Protein AF-A0A2J6HYQ5-F1 (afdb_monomer_lite)

Foldseek 3Di:
DDDDDDDDDDPDLVCQDDDFLLAADWPDALACVVCVVVVFWDRAFDPPQHAPPRRIHHPVSQADPVDQPQHPRGRDHPFLDPSVVSTGRDPQQCAACQLVWQWFFQPPDDHLQPVDPDDDGTSNGNRPSLFADNTPACPSPPRGNNQFQVCSPQSQLCCRTDPPVSNCVVVVVDPDDFPQVPDGPLDDPPDDQDDDPVSDDDHQVQQADNSFQHQAPDDPPDHRSRRPQHWHADPVRDIDGD

Secondary structure (DSSP, 8-state):
-PPP--PPPTT-TT---S--TTS---SSB--HHHHHHHSSB-SSPPTT----TTSB--GGGTB-TT--TTSTTBSS--GGGTTGGGTB--TTGGGSHHHH------S-SS-TTTT-SS--SSHHHHGGGGTB-SSS-SSSSTTBSSSSHHHHHHTTTTTTSS-GGG--GGGGGSSS---TTS--S---TT--SS--GGG----HHHH--TTT---PPPBTTBPPGGGTT--EE-TTS-EE--

Structure (mmCIF, N/CA/C/O backbone):
data_AF-A0A2J6HYQ5-F1
#
_entry.id   AF-A0A2J6HYQ5-F1
#
loop_
_atom_site.group_PDB
_atom_site.id
_atom_site.type_symbol
_atom_site.label_atom_id
_atom_site.label_alt_id
_atom_site.label_comp_id
_atom_site.label_asym_id
_atom_site.label_entity_id
_atom_site.label_seq_id
_atom_site.pdbx_PDB_ins_code
_atom_site.Cartn_x
_atom_site.Cartn_y
_atom_site.Cartn_z
_atom_site.occupancy
_atom_site.B_iso_or_equiv
_atom_site.auth_seq_id
_atom_site.auth_comp_id
_atom_site.auth_asym_id
_atom_site.auth_atom_id
_atom_site.pdbx_PDB_model_num
ATOM 1 N N . MET A 1 1 ? 27.332 20.484 -29.460 1.00 41.75 1 MET A N 1
ATOM 2 C CA . MET A 1 1 ? 27.577 21.011 -28.102 1.00 41.75 1 MET A CA 1
ATOM 3 C C . MET A 1 1 ? 27.333 19.857 -27.148 1.00 41.75 1 MET A C 1
ATOM 5 O O . MET A 1 1 ? 26.186 19.490 -26.953 1.00 41.75 1 MET A O 1
ATOM 9 N N . GLY A 1 2 ? 28.399 19.180 -26.715 1.00 42.91 2 GLY A N 1
ATOM 10 C CA . GLY A 1 2 ? 28.291 18.061 -25.779 1.00 42.91 2 GLY A CA 1
ATOM 11 C C . GLY A 1 2 ? 27.932 18.610 -24.409 1.00 42.91 2 GLY A C 1
ATOM 12 O O . GLY A 1 2 ? 28.684 19.421 -23.873 1.00 42.91 2 GLY A O 1
ATOM 13 N N . ASN A 1 3 ? 26.764 18.239 -23.895 1.00 45.25 3 ASN A N 1
ATOM 14 C CA . ASN A 1 3 ? 26.357 18.658 -22.567 1.00 45.25 3 ASN A CA 1
ATOM 15 C C . ASN A 1 3 ? 27.193 17.858 -21.563 1.00 45.25 3 ASN A C 1
ATOM 17 O O . ASN A 1 3 ? 27.174 16.627 -21.581 1.00 45.25 3 ASN A O 1
ATOM 21 N N . ALA A 1 4 ? 27.976 18.561 -20.746 1.00 48.06 4 ALA A N 1
ATOM 22 C CA . ALA A 1 4 ? 28.620 17.977 -19.582 1.00 48.06 4 ALA A CA 1
ATOM 23 C C . ALA A 1 4 ? 27.536 17.298 -18.733 1.00 48.06 4 ALA A C 1
ATOM 25 O O . ALA A 1 4 ? 26.467 17.878 -18.546 1.00 48.06 4 ALA A O 1
ATOM 26 N N . GLY A 1 5 ? 27.799 16.059 -18.308 1.00 52.22 5 GLY A N 1
ATOM 27 C CA . GLY A 1 5 ? 26.830 15.182 -17.655 1.00 52.22 5 GLY A CA 1
ATOM 28 C C . GLY A 1 5 ? 26.010 15.909 -16.597 1.00 52.22 5 GLY A C 1
ATOM 29 O O . GLY A 1 5 ? 26.541 16.313 -15.564 1.00 52.22 5 GLY A O 1
ATOM 30 N N . SER A 1 6 ? 24.717 16.076 -16.867 1.00 64.94 6 SER A N 1
ATOM 31 C CA . SER A 1 6 ? 23.763 16.483 -15.849 1.00 64.94 6 SER A CA 1
ATOM 32 C C . SER A 1 6 ? 23.660 15.343 -14.847 1.00 64.94 6 SER A C 1
ATOM 34 O O . SER A 1 6 ? 23.056 14.309 -15.124 1.00 64.94 6 SER A O 1
ATOM 36 N N . THR A 1 7 ? 24.289 15.511 -13.691 1.00 71.56 7 THR A N 1
ATOM 37 C CA . THR A 1 7 ? 23.946 14.718 -12.514 1.00 71.56 7 THR A CA 1
ATOM 38 C C . THR A 1 7 ? 22.513 15.059 -12.131 1.00 71.56 7 THR A C 1
ATOM 40 O O . THR A 1 7 ? 22.150 16.239 -12.121 1.00 71.56 7 THR A O 1
ATOM 43 N N . MET A 1 8 ? 21.709 14.045 -11.816 1.00 77.94 8 MET A N 1
ATOM 44 C CA . MET A 1 8 ? 20.387 14.264 -11.230 1.00 77.94 8 MET A CA 1
ATOM 45 C C . MET A 1 8 ? 20.536 15.156 -9.983 1.00 77.94 8 MET A C 1
ATOM 47 O O . MET A 1 8 ? 21.510 14.979 -9.240 1.00 77.94 8 MET A O 1
ATOM 51 N N . PRO A 1 9 ? 19.646 16.141 -9.753 1.00 79.62 9 PRO A N 1
ATOM 52 C CA . PRO A 1 9 ? 19.764 17.032 -8.605 1.00 79.62 9 PRO A CA 1
ATOM 53 C C . PRO A 1 9 ? 19.850 16.245 -7.294 1.00 79.62 9 PRO A C 1
ATOM 55 O O . PRO A 1 9 ? 19.107 15.286 -7.078 1.00 79.62 9 PRO A O 1
ATOM 58 N N . ILE A 1 10 ? 20.775 16.632 -6.416 1.00 75.69 10 ILE A N 1
ATOM 59 C CA . ILE A 1 10 ? 20.860 16.062 -5.067 1.00 75.69 10 ILE A CA 1
ATOM 60 C C . ILE A 1 10 ? 19.574 16.438 -4.323 1.00 75.69 10 ILE A C 1
ATOM 62 O O . ILE A 1 10 ? 19.209 17.613 -4.294 1.00 75.69 10 ILE A O 1
ATOM 66 N N . GLY A 1 11 ? 18.895 15.443 -3.749 1.00 69.50 11 GLY A N 1
ATOM 67 C CA . GLY A 1 11 ? 17.616 15.617 -3.053 1.00 69.50 11 GLY A CA 1
ATOM 68 C C . GLY A 1 11 ? 16.373 15.561 -3.948 1.00 69.50 11 GLY A C 1
ATOM 69 O O . GLY A 1 11 ? 15.275 15.781 -3.453 1.00 69.50 11 GLY A O 1
ATOM 70 N N . SER A 1 12 ? 16.515 15.278 -5.247 1.00 78.69 12 SER A N 1
ATOM 71 C CA . SER A 1 12 ? 15.368 14.916 -6.092 1.00 78.69 12 SER A CA 1
ATOM 72 C C . SER A 1 12 ? 14.909 13.490 -5.773 1.00 78.69 12 SER A C 1
ATOM 74 O O . SER A 1 12 ? 15.749 12.600 -5.674 1.00 78.69 12 SER A O 1
ATOM 76 N N . SER A 1 13 ? 13.591 13.270 -5.702 1.00 76.19 13 SER A N 1
ATOM 77 C CA . SER A 1 13 ? 12.940 11.946 -5.635 1.00 76.19 13 SER A CA 1
ATOM 78 C C . SER A 1 13 ? 13.403 10.994 -6.742 1.00 76.19 13 SER A C 1
ATOM 80 O O . SER A 1 13 ? 13.454 9.785 -6.561 1.00 76.19 13 SER A O 1
ATOM 82 N N . SER A 1 14 ? 13.793 11.535 -7.898 1.00 78.94 14 SER A N 1
ATOM 83 C CA . SER A 1 14 ? 14.299 10.764 -9.035 1.00 78.94 14 SER A CA 1
ATOM 84 C C . SER A 1 14 ? 15.795 10.416 -8.928 1.00 78.94 14 SER A C 1
ATOM 86 O O . SER A 1 14 ? 16.353 9.810 -9.844 1.00 78.94 14 SER A O 1
ATOM 88 N N . ASN A 1 15 ? 16.482 10.832 -7.859 1.00 86.31 15 ASN A N 1
ATOM 89 C CA . ASN A 1 15 ? 17.893 10.542 -7.607 1.00 86.31 15 ASN A CA 1
ATOM 90 C C . ASN A 1 15 ? 18.041 9.515 -6.475 1.00 86.31 15 ASN A C 1
ATOM 92 O O . ASN A 1 15 ? 18.343 9.879 -5.341 1.00 86.31 15 ASN A O 1
ATOM 96 N N . LEU A 1 16 ? 17.869 8.235 -6.816 1.00 87.81 16 LEU A N 1
ATOM 97 C CA . LEU A 1 16 ? 17.870 7.106 -5.868 1.00 87.81 16 LEU A CA 1
ATOM 98 C C . LEU A 1 16 ? 19.239 6.845 -5.207 1.00 87.81 16 LEU A C 1
ATOM 100 O O . LEU A 1 16 ? 19.361 6.103 -4.242 1.00 87.81 16 LEU A O 1
ATOM 104 N N . GLY A 1 17 ? 20.319 7.441 -5.723 1.00 87.50 17 GLY A N 1
ATOM 105 C CA . GLY A 1 17 ? 21.660 7.208 -5.192 1.00 87.50 17 GLY A CA 1
ATOM 106 C C . GLY A 1 17 ? 22.120 5.752 -5.349 1.00 87.50 17 GLY A C 1
ATOM 107 O O . GLY A 1 17 ? 21.969 5.148 -6.410 1.00 87.50 17 GLY A O 1
ATOM 108 N N . THR A 1 18 ? 22.783 5.218 -4.320 1.00 89.38 18 THR A N 1
ATOM 109 C CA . THR A 1 18 ? 23.342 3.848 -4.309 1.00 89.38 18 THR A CA 1
ATOM 110 C C . THR A 1 18 ? 22.822 2.979 -3.167 1.00 89.38 18 THR A C 1
ATOM 112 O O . THR A 1 18 ? 23.119 1.787 -3.135 1.00 89.38 18 THR A O 1
ATOM 115 N N . ASP A 1 19 ? 22.129 3.578 -2.201 1.00 91.44 19 ASP A N 1
ATOM 116 C CA . ASP A 1 19 ? 21.418 2.862 -1.147 1.00 91.44 19 ASP A CA 1
ATOM 117 C C . ASP A 1 19 ? 19.959 2.786 -1.588 1.00 91.44 19 ASP A C 1
ATOM 119 O O . ASP A 1 19 ? 19.320 3.822 -1.649 1.00 91.44 19 ASP A O 1
ATOM 123 N N . LEU A 1 20 ? 19.488 1.584 -1.929 1.00 92.31 20 LEU A N 1
ATOM 124 C CA . LEU A 1 20 ? 18.115 1.335 -2.390 1.00 92.31 20 LEU A CA 1
ATOM 125 C C . LEU A 1 20 ? 17.243 0.726 -1.281 1.00 92.31 20 LEU A C 1
ATOM 127 O O . LEU A 1 20 ? 16.288 0.003 -1.556 1.00 92.31 20 LEU A O 1
ATOM 131 N N . SER A 1 21 ? 17.636 0.882 -0.014 1.00 93.12 21 SER A N 1
ATOM 132 C CA . SER A 1 21 ? 16.919 0.254 1.106 1.00 93.12 21 SER A CA 1
ATOM 133 C C . SER A 1 21 ? 15.557 0.885 1.407 1.00 93.12 21 SER A C 1
ATOM 135 O O . SER A 1 21 ? 14.789 0.297 2.161 1.00 93.12 21 SER A O 1
ATOM 137 N N . ASP A 1 22 ? 15.257 2.044 0.831 1.00 93.50 22 ASP A N 1
ATOM 138 C CA . ASP A 1 22 ? 13.967 2.739 0.839 1.00 93.50 22 ASP A CA 1
ATOM 139 C C . ASP A 1 22 ? 13.245 2.678 -0.522 1.00 93.50 22 ASP A C 1
ATOM 141 O O . ASP A 1 22 ? 12.250 3.372 -0.734 1.00 93.50 22 ASP A O 1
ATOM 145 N N . ASP A 1 23 ? 13.714 1.823 -1.433 1.00 94.25 23 ASP A N 1
ATOM 146 C CA . ASP A 1 23 ? 13.131 1.607 -2.753 1.00 94.25 23 ASP A CA 1
ATOM 147 C C . ASP A 1 23 ? 12.576 0.186 -2.900 1.00 94.25 23 ASP A C 1
ATOM 149 O O . ASP A 1 23 ? 13.005 -0.766 -2.236 1.00 94.25 23 ASP A O 1
ATOM 153 N N . HIS A 1 24 ? 11.638 0.011 -3.834 1.00 94.31 24 HIS A N 1
ATOM 154 C CA . HIS A 1 24 ? 11.137 -1.308 -4.191 1.00 94.31 24 HIS A CA 1
ATOM 155 C C . HIS A 1 24 ? 12.303 -2.201 -4.630 1.00 94.31 24 HIS A C 1
ATOM 157 O O . HIS A 1 24 ? 13.039 -1.834 -5.553 1.00 94.31 24 HIS A O 1
ATOM 163 N N . PRO A 1 25 ? 12.465 -3.400 -4.035 1.00 93.69 25 PRO A N 1
ATOM 164 C CA . PRO A 1 25 ? 13.580 -4.267 -4.364 1.00 93.69 25 PRO A CA 1
ATOM 165 C C . PRO A 1 25 ? 13.648 -4.563 -5.864 1.00 93.69 25 PRO A C 1
ATOM 167 O O . PRO A 1 25 ? 12.635 -4.833 -6.516 1.00 93.69 25 PRO A O 1
ATOM 170 N N . ILE A 1 26 ? 14.868 -4.553 -6.394 1.00 95.06 26 ILE A N 1
ATOM 171 C CA . ILE A 1 26 ? 15.211 -4.971 -7.756 1.00 95.06 26 ILE A CA 1
ATOM 172 C C . ILE A 1 26 ? 16.431 -5.897 -7.715 1.00 95.06 26 ILE A C 1
ATOM 174 O O . ILE A 1 26 ? 17.067 -6.079 -6.678 1.00 95.06 26 ILE A O 1
ATOM 178 N N . SER A 1 27 ? 16.785 -6.495 -8.852 1.00 95.06 27 SER A N 1
ATOM 179 C CA . SER A 1 27 ? 17.932 -7.401 -9.017 1.00 95.06 27 SER A CA 1
ATOM 180 C C . SER A 1 27 ? 17.865 -8.729 -8.242 1.00 95.06 27 SER A C 1
ATOM 182 O O . SER A 1 27 ? 18.857 -9.475 -8.216 1.00 95.06 27 SER A O 1
ATOM 184 N N . PHE A 1 28 ? 16.698 -9.085 -7.702 1.00 96.00 28 PHE A N 1
ATOM 185 C CA . PHE A 1 28 ? 16.418 -10.378 -7.070 1.00 96.00 28 PHE A CA 1
ATOM 186 C C . PHE A 1 28 ? 15.607 -11.295 -8.000 1.00 96.00 28 PHE A C 1
ATOM 188 O O . PHE A 1 28 ? 14.944 -10.821 -8.921 1.00 96.00 28 PHE A O 1
ATOM 195 N N . ILE A 1 29 ? 15.687 -12.609 -7.770 1.00 97.25 29 ILE A N 1
ATOM 196 C CA . ILE A 1 29 ? 14.960 -13.630 -8.542 1.00 97.25 29 ILE A CA 1
ATOM 197 C C . ILE A 1 29 ? 13.504 -13.687 -8.068 1.00 97.25 29 ILE A C 1
ATOM 199 O O . ILE A 1 29 ? 13.256 -13.902 -6.884 1.00 97.25 29 ILE A O 1
ATOM 203 N N . TYR A 1 30 ? 12.561 -13.540 -8.994 1.00 97.62 30 TYR A N 1
ATOM 204 C 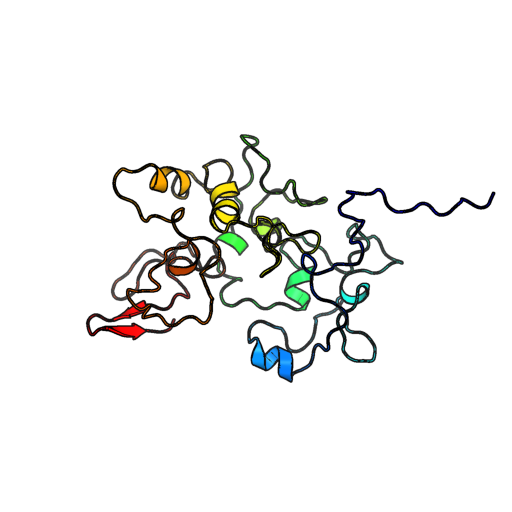CA . TYR A 1 30 ? 11.130 -13.718 -8.763 1.00 97.62 30 TYR A CA 1
ATOM 205 C C . TYR A 1 30 ? 10.711 -15.079 -9.321 1.00 97.62 30 TYR A C 1
ATOM 207 O O . TYR A 1 30 ? 10.354 -15.209 -10.492 1.00 97.62 30 TYR A O 1
ATOM 215 N N . ASP A 1 31 ? 10.803 -16.111 -8.484 1.00 95.19 31 ASP A N 1
ATOM 216 C CA . ASP A 1 31 ? 10.480 -17.489 -8.846 1.00 95.19 31 ASP A CA 1
ATOM 217 C C . ASP A 1 31 ? 9.301 -18.043 -8.029 1.00 95.19 31 ASP A C 1
ATOM 219 O O . ASP A 1 31 ? 8.746 -17.407 -7.131 1.00 95.19 31 ASP A O 1
ATOM 223 N N . ALA A 1 32 ? 8.915 -19.282 -8.334 1.00 94.81 32 ALA A N 1
ATOM 224 C CA . ALA A 1 32 ? 7.850 -19.969 -7.614 1.00 94.81 32 ALA A CA 1
ATOM 225 C C . ALA A 1 32 ? 8.174 -20.194 -6.124 1.00 94.81 32 ALA A C 1
ATOM 227 O O . ALA A 1 32 ? 7.249 -20.297 -5.315 1.00 94.81 32 ALA A O 1
ATOM 228 N N . THR A 1 33 ? 9.460 -20.278 -5.763 1.00 96.31 33 THR A N 1
ATOM 229 C CA . THR A 1 33 ? 9.909 -20.454 -4.376 1.00 96.31 33 THR A CA 1
ATOM 230 C C . THR A 1 33 ? 9.597 -19.206 -3.566 1.00 96.31 33 THR A C 1
ATOM 232 O O . THR A 1 33 ? 8.978 -19.313 -2.509 1.00 96.31 33 THR A O 1
ATOM 235 N N . LEU A 1 34 ? 9.961 -18.031 -4.088 1.00 95.88 34 LEU A N 1
ATOM 236 C CA . LEU A 1 34 ? 9.654 -16.745 -3.476 1.00 95.88 34 LEU A CA 1
ATOM 237 C C . LEU A 1 34 ? 8.145 -16.547 -3.348 1.00 95.88 34 LEU A C 1
ATOM 239 O O . LEU A 1 34 ? 7.665 -16.242 -2.262 1.00 95.88 34 LEU A O 1
ATOM 243 N N . VAL A 1 35 ? 7.400 -16.775 -4.433 1.00 95.75 35 VAL A N 1
ATOM 244 C CA . VAL A 1 35 ? 5.937 -16.625 -4.430 1.00 95.75 35 VAL A CA 1
ATOM 245 C C . VAL A 1 35 ? 5.291 -17.500 -3.355 1.00 95.75 35 VAL A C 1
ATOM 247 O O . VAL A 1 35 ? 4.401 -17.047 -2.642 1.00 95.75 35 VAL A O 1
ATOM 250 N N . SER A 1 36 ? 5.755 -18.744 -3.211 1.00 95.19 36 SER A N 1
ATOM 251 C CA . SER A 1 36 ? 5.221 -19.670 -2.205 1.00 95.19 36 SER A CA 1
ATOM 252 C C . SER A 1 36 ? 5.612 -19.288 -0.776 1.00 95.19 36 SER A C 1
ATOM 254 O O . SER A 1 36 ? 4.862 -19.580 0.150 1.00 95.19 36 SER A O 1
ATOM 256 N N . ALA A 1 37 ? 6.791 -18.689 -0.588 1.00 94.62 37 ALA A N 1
ATOM 257 C CA . ALA A 1 37 ? 7.275 -18.263 0.721 1.00 94.62 37 ALA A CA 1
ATOM 258 C C . ALA A 1 37 ? 6.565 -16.998 1.224 1.00 94.62 37 ALA A C 1
ATOM 260 O O . ALA A 1 37 ? 6.304 -16.894 2.419 1.00 94.62 37 ALA A O 1
ATOM 261 N N . ASP A 1 38 ? 6.262 -16.062 0.324 1.00 92.94 38 ASP A N 1
ATOM 262 C CA . ASP A 1 38 ? 5.561 -14.816 0.644 1.00 92.94 38 ASP A CA 1
ATOM 263 C C . ASP A 1 38 ? 4.043 -15.024 0.783 1.00 92.94 38 ASP A C 1
ATOM 265 O O . ASP A 1 38 ? 3.434 -14.606 1.766 1.00 92.94 38 ASP A O 1
ATOM 269 N N . GLY A 1 39 ? 3.429 -15.728 -0.174 1.00 93.06 39 GLY A N 1
ATOM 270 C CA . GLY A 1 39 ? 2.000 -16.044 -0.164 1.00 93.06 39 GLY A CA 1
ATOM 271 C C . GLY A 1 39 ? 1.070 -14.929 -0.660 1.00 93.06 39 GLY A C 1
ATOM 272 O O . GLY A 1 39 ? -0.108 -15.208 -0.870 1.00 93.06 39 GLY A O 1
ATOM 273 N N . GLN A 1 40 ? 1.567 -13.712 -0.911 1.00 94.69 40 GLN A N 1
ATOM 274 C CA . GLN A 1 40 ? 0.796 -12.578 -1.448 1.00 94.69 40 GLN A CA 1
ATOM 275 C C . GLN A 1 40 ? 1.376 -12.045 -2.765 1.00 94.69 40 GLN A C 1
ATOM 277 O O . GLN A 1 40 ? 1.155 -10.899 -3.158 1.00 94.69 40 GLN A O 1
ATOM 282 N N . LEU A 1 41 ? 2.106 -12.895 -3.486 1.00 96.75 41 LEU A N 1
ATOM 283 C CA . LEU A 1 41 ? 2.632 -12.615 -4.816 1.00 96.75 41 LEU A CA 1
ATOM 284 C C . LEU A 1 41 ? 1.887 -13.429 -5.873 1.00 96.75 41 LEU A C 1
ATOM 286 O O . LEU A 1 41 ? 1.510 -14.585 -5.667 1.00 96.75 41 LEU A O 1
ATOM 290 N N . LYS A 1 42 ? 1.724 -12.853 -7.061 1.00 96.50 42 LYS A N 1
ATOM 291 C CA . LYS A 1 42 ? 1.236 -13.592 -8.227 1.00 96.50 42 LYS A CA 1
ATOM 292 C C . LYS A 1 42 ? 2.318 -14.558 -8.702 1.00 96.50 42 LYS A C 1
ATOM 294 O O . LYS A 1 42 ? 3.496 -14.244 -8.703 1.00 96.50 42 LYS A O 1
ATOM 299 N N . HIS A 1 43 ? 1.930 -15.739 -9.185 1.00 92.38 43 HIS A N 1
ATOM 300 C CA . HIS A 1 43 ? 2.900 -16.734 -9.671 1.00 92.38 43 HIS A CA 1
ATOM 301 C C . HIS A 1 43 ? 3.863 -16.183 -10.736 1.00 92.38 43 HIS A C 1
ATOM 303 O O . HIS A 1 43 ? 5.031 -16.564 -10.780 1.00 92.38 43 HIS A O 1
ATOM 309 N N . LYS A 1 44 ? 3.365 -15.284 -11.590 1.00 92.50 44 LYS A N 1
ATOM 310 C CA . LYS A 1 44 ? 4.159 -14.473 -12.512 1.00 92.50 44 LYS A CA 1
ATOM 311 C C . LYS A 1 44 ? 3.566 -13.069 -12.588 1.00 92.50 44 LYS A C 1
ATOM 313 O O . LYS A 1 44 ? 2.341 -12.952 -12.469 1.00 92.50 44 LYS A O 1
ATOM 318 N N . PRO A 1 45 ? 4.389 -12.047 -12.876 1.00 96.50 45 PRO A N 1
ATOM 319 C CA . PRO A 1 45 ? 3.885 -10.729 -13.212 1.00 96.50 45 PRO A CA 1
ATOM 320 C C . PRO A 1 45 ? 2.889 -10.787 -14.372 1.00 96.50 45 PRO A C 1
ATOM 322 O O . PRO A 1 45 ? 3.097 -11.498 -15.361 1.00 96.50 45 PRO A O 1
ATOM 325 N N . LEU A 1 46 ? 1.803 -10.032 -14.256 1.00 97.75 46 LEU A N 1
ATOM 326 C CA . LEU A 1 46 ? 0.872 -9.813 -15.353 1.00 97.75 46 LEU A CA 1
ATOM 327 C C . LEU A 1 46 ? 1.448 -8.769 -16.316 1.00 97.75 46 LEU A C 1
ATOM 329 O O . LEU A 1 46 ? 1.917 -7.709 -15.903 1.00 97.75 46 LEU A O 1
ATOM 333 N N . PHE A 1 47 ? 1.352 -9.041 -17.619 1.00 96.31 47 PHE A N 1
ATOM 334 C CA . PHE A 1 47 ? 1.733 -8.078 -18.653 1.00 96.31 47 PHE A CA 1
ATOM 335 C C . PHE A 1 47 ? 0.980 -6.741 -18.446 1.00 96.31 47 PHE A C 1
ATOM 337 O O . PHE A 1 47 ? -0.220 -6.768 -18.145 1.00 96.31 47 PHE A O 1
ATOM 344 N N . PRO A 1 48 ? 1.633 -5.573 -18.608 1.00 97.00 48 PRO A N 1
ATOM 345 C CA . PRO A 1 48 ? 2.953 -5.359 -19.212 1.00 97.00 48 PRO A CA 1
ATOM 346 C C . PRO A 1 48 ? 4.162 -5.410 -18.273 1.00 97.00 48 PRO A C 1
ATOM 348 O O . PRO A 1 48 ? 5.276 -5.231 -18.756 1.00 97.00 48 PRO A O 1
ATOM 351 N N . ALA A 1 49 ? 3.995 -5.700 -16.980 1.00 97.50 49 ALA A N 1
ATOM 352 C CA . ALA A 1 49 ? 5.148 -5.933 -16.114 1.00 97.50 49 ALA A CA 1
ATOM 353 C C . ALA A 1 49 ? 5.826 -7.260 -16.490 1.00 97.50 49 ALA A C 1
ATOM 355 O O . ALA A 1 49 ? 5.167 -8.291 -16.647 1.00 97.50 49 ALA A O 1
ATOM 356 N N . THR A 1 50 ? 7.149 -7.243 -16.647 1.00 96.88 50 THR A N 1
ATOM 357 C CA . THR A 1 50 ? 7.924 -8.420 -17.072 1.00 96.88 50 THR A CA 1
ATOM 358 C C . THR A 1 50 ? 9.218 -8.566 -16.289 1.00 96.88 50 THR A C 1
ATOM 360 O O . THR A 1 50 ? 9.821 -7.575 -15.886 1.00 96.88 50 THR A O 1
ATOM 363 N N . LEU A 1 51 ? 9.676 -9.802 -16.118 1.00 97.12 51 LEU A N 1
ATOM 364 C CA . LEU A 1 51 ? 10.998 -10.109 -15.570 1.00 97.12 51 LEU A CA 1
ATOM 365 C C . LEU A 1 51 ? 12.061 -10.072 -16.676 1.00 97.12 51 LEU A C 1
ATOM 367 O O . LEU A 1 51 ? 11.737 -10.193 -17.861 1.00 97.12 51 LEU A O 1
ATOM 371 N N . ASP A 1 52 ? 13.329 -9.933 -16.297 1.00 96.25 52 ASP A N 1
ATOM 372 C CA . ASP A 1 52 ? 14.437 -10.100 -17.239 1.00 96.25 52 ASP A CA 1
ATOM 373 C C . ASP A 1 52 ? 14.647 -11.577 -17.645 1.00 96.25 52 ASP A C 1
ATOM 375 O O . ASP A 1 52 ? 13.971 -12.492 -17.171 1.00 96.25 52 ASP A O 1
ATOM 379 N N . GLY A 1 53 ? 15.610 -11.830 -18.538 1.00 95.44 53 GLY A N 1
ATOM 380 C CA . GLY A 1 53 ? 15.915 -13.183 -19.024 1.00 95.44 53 GLY A CA 1
ATOM 381 C C . GLY A 1 53 ? 16.438 -14.162 -17.961 1.00 95.44 53 GLY A C 1
ATOM 382 O O . GLY A 1 53 ? 16.548 -15.350 -18.253 1.00 95.44 53 GLY A O 1
ATOM 383 N N . ASN A 1 54 ? 16.754 -13.683 -16.756 1.00 96.00 54 ASN A N 1
ATOM 384 C CA . ASN A 1 54 ? 17.162 -14.480 -15.600 1.00 96.00 54 ASN A CA 1
ATOM 385 C C . ASN A 1 54 ? 16.067 -14.525 -14.518 1.00 96.00 54 ASN A C 1
ATOM 387 O O . ASN A 1 54 ? 16.375 -14.801 -13.360 1.00 96.00 54 ASN A O 1
ATOM 391 N N . GLU A 1 55 ? 14.817 -14.217 -14.881 1.00 96.25 55 GLU A N 1
ATOM 392 C CA . GLU A 1 55 ? 13.661 -14.189 -13.977 1.00 96.25 55 GLU A CA 1
ATOM 393 C C . GLU A 1 55 ? 13.807 -13.172 -12.834 1.00 96.25 55 GLU A C 1
ATOM 395 O O . GLU A 1 55 ? 13.272 -13.365 -11.742 1.00 96.25 55 GLU A O 1
ATOM 400 N N . LYS A 1 56 ? 14.526 -12.065 -13.062 1.00 97.62 56 LYS A N 1
ATOM 401 C CA . LYS A 1 56 ? 14.675 -11.009 -12.057 1.00 97.62 56 LYS A CA 1
ATOM 402 C C . LYS A 1 56 ? 13.729 -9.843 -12.275 1.00 97.62 56 LYS A C 1
ATOM 404 O O . LYS A 1 56 ? 13.476 -9.438 -13.411 1.00 97.62 56 LYS A O 1
ATOM 409 N N . VAL A 1 57 ? 13.288 -9.251 -11.167 1.00 97.69 57 VAL A N 1
ATOM 410 C CA . VAL A 1 57 ? 12.692 -7.909 -11.181 1.00 97.69 57 VAL A CA 1
ATOM 411 C C . VAL A 1 57 ? 13.805 -6.903 -11.443 1.00 97.69 57 VAL A C 1
ATOM 413 O O . VAL A 1 57 ? 14.836 -6.917 -10.770 1.00 97.69 57 VAL A O 1
ATOM 416 N N . GLN A 1 58 ? 13.610 -6.039 -12.429 1.00 96.56 58 GLN A N 1
ATOM 417 C CA . GLN A 1 58 ? 14.547 -4.981 -12.801 1.00 96.56 58 GLN A CA 1
ATOM 418 C C . GLN A 1 58 ? 13.811 -3.649 -12.909 1.00 96.56 58 GLN A C 1
ATOM 420 O O . GLN A 1 58 ? 12.583 -3.609 -12.899 1.00 96.56 58 GLN A O 1
ATOM 425 N N . CYS A 1 59 ? 14.548 -2.555 -13.111 1.00 95.56 59 CYS A N 1
ATOM 426 C CA . CYS A 1 59 ? 13.946 -1.246 -13.382 1.00 95.56 59 CYS A CA 1
ATOM 427 C C . CYS A 1 59 ? 12.940 -1.329 -14.545 1.00 95.56 59 CYS A C 1
ATOM 429 O O . CYS A 1 59 ? 11.863 -0.742 -14.492 1.00 95.56 59 CYS A O 1
ATOM 431 N N . THR A 1 60 ? 13.258 -2.134 -15.568 1.00 96.81 60 THR A N 1
ATOM 432 C CA . THR A 1 60 ? 12.402 -2.328 -16.745 1.00 96.81 60 THR A CA 1
ATOM 433 C C . THR A 1 60 ? 11.183 -3.220 -16.514 1.00 96.81 60 THR A C 1
ATOM 435 O O . THR A 1 60 ? 10.375 -3.404 -17.418 1.00 96.81 60 THR A O 1
ATOM 438 N N . SER A 1 61 ? 11.036 -3.797 -15.320 1.00 97.75 61 SER A N 1
ATOM 439 C CA . SER A 1 61 ? 9.805 -4.484 -14.921 1.00 97.75 61 SER A CA 1
ATOM 440 C C . SER A 1 61 ? 8.668 -3.499 -14.660 1.00 97.75 61 SER A C 1
ATOM 442 O O . SER A 1 61 ? 7.509 -3.868 -14.829 1.00 97.75 61 SER A O 1
ATOM 444 N N . CYS A 1 62 ? 9.007 -2.260 -14.286 1.00 96.62 62 CYS A N 1
ATOM 445 C CA . CYS A 1 62 ? 8.057 -1.187 -13.998 1.00 96.62 62 CYS A CA 1
ATOM 446 C C . CYS A 1 62 ? 8.155 -0.025 -14.993 1.00 96.62 62 CYS A C 1
ATOM 448 O O . CYS A 1 62 ? 7.151 0.646 -15.213 1.00 96.62 62 CYS A O 1
ATOM 450 N N . HIS A 1 63 ? 9.327 0.196 -15.602 1.00 96.88 63 HIS A N 1
ATOM 451 C CA . HIS A 1 63 ? 9.577 1.307 -16.522 1.00 96.88 63 HIS A CA 1
ATOM 452 C C . HIS A 1 63 ? 9.896 0.848 -17.960 1.00 96.88 63 HIS A C 1
ATOM 454 O O . HIS A 1 63 ? 10.748 -0.008 -18.170 1.00 96.88 63 HIS A O 1
ATOM 460 N N . ASP A 1 64 ? 9.298 1.464 -18.976 1.00 97.62 64 ASP A N 1
ATOM 461 C CA . ASP A 1 64 ? 9.712 1.367 -20.376 1.00 97.62 64 ASP A CA 1
ATOM 462 C C . ASP A 1 64 ? 10.380 2.682 -20.810 1.00 97.62 64 ASP A C 1
ATOM 464 O O . ASP A 1 64 ? 9.687 3.658 -21.103 1.00 97.62 64 ASP A O 1
ATOM 468 N N . PRO A 1 65 ? 11.721 2.734 -20.928 1.00 96.00 65 PRO A N 1
ATOM 469 C CA . PRO A 1 65 ? 12.437 3.964 -21.278 1.00 96.00 65 PRO A CA 1
ATOM 470 C C . PRO A 1 65 ? 12.073 4.531 -22.662 1.00 96.00 65 PRO A C 1
ATOM 472 O O . PRO A 1 65 ? 12.504 5.633 -23.001 1.00 96.00 65 PRO A O 1
ATOM 475 N N . HIS A 1 66 ? 11.313 3.798 -23.481 1.00 97.38 66 HIS A N 1
ATOM 476 C CA . HIS A 1 66 ? 10.861 4.242 -24.798 1.00 97.38 66 HIS A CA 1
ATOM 477 C C . HIS A 1 66 ? 9.391 4.676 -24.830 1.00 97.38 66 HIS A C 1
ATOM 479 O O . HIS A 1 66 ? 8.917 5.103 -25.886 1.00 97.38 66 HIS A O 1
ATOM 485 N N . ASN A 1 67 ? 8.662 4.567 -23.718 1.00 96.75 67 ASN A N 1
ATOM 486 C CA . ASN A 1 67 ? 7.233 4.835 -23.673 1.00 96.75 67 ASN A CA 1
ATOM 487 C C . ASN A 1 67 ? 6.827 5.541 -22.374 1.00 96.75 67 ASN A C 1
ATOM 489 O O . ASN A 1 67 ? 6.846 4.952 -21.303 1.00 96.75 67 ASN A O 1
ATOM 493 N N . ASP A 1 68 ? 6.385 6.792 -22.497 1.00 95.50 68 ASP A N 1
ATOM 494 C CA . ASP A 1 68 ? 5.960 7.628 -21.368 1.00 95.50 68 ASP A CA 1
ATOM 495 C C . ASP A 1 68 ? 4.432 7.807 -21.292 1.00 95.50 68 ASP A C 1
ATOM 497 O O . ASP A 1 68 ? 3.922 8.838 -20.863 1.00 95.50 68 ASP A O 1
ATOM 501 N N . THR A 1 69 ? 3.666 6.813 -21.756 1.00 96.25 69 THR A N 1
ATOM 502 C CA . THR A 1 69 ? 2.190 6.897 -21.802 1.00 96.25 69 THR A CA 1
ATOM 503 C C . THR A 1 69 ? 1.561 7.159 -20.427 1.00 96.25 69 THR A C 1
ATOM 505 O O . THR A 1 69 ? 0.553 7.859 -20.350 1.00 96.25 69 THR A O 1
ATOM 508 N N . TYR A 1 70 ? 2.140 6.617 -19.350 1.00 95.00 70 TYR A N 1
ATOM 509 C CA . TYR A 1 70 ? 1.605 6.710 -17.984 1.00 95.00 70 TYR A CA 1
ATOM 510 C C . TYR A 1 70 ? 2.391 7.668 -17.073 1.00 95.00 70 TYR A C 1
ATOM 512 O O . TYR A 1 70 ? 2.218 7.611 -15.857 1.00 95.00 70 TYR A O 1
ATOM 520 N N . ALA A 1 71 ? 3.217 8.545 -17.662 1.00 91.62 71 ALA A N 1
ATOM 521 C CA . ALA A 1 71 ? 4.238 9.340 -16.979 1.00 91.62 71 ALA A CA 1
ATOM 522 C C . ALA A 1 71 ? 5.308 8.486 -16.275 1.00 91.62 71 ALA A C 1
ATOM 524 O O . ALA A 1 71 ? 5.122 7.294 -16.011 1.00 91.62 71 ALA A O 1
ATOM 525 N N . ASN A 1 72 ? 6.460 9.096 -15.991 1.00 91.19 72 ASN A N 1
ATOM 526 C CA . ASN A 1 72 ? 7.616 8.435 -15.382 1.00 91.19 72 ASN A CA 1
ATOM 527 C C . ASN A 1 72 ? 8.025 7.141 -16.096 1.00 91.19 72 ASN A C 1
ATOM 529 O O . ASN A 1 72 ? 8.586 6.241 -15.476 1.00 91.19 72 ASN A O 1
ATOM 533 N N . PHE A 1 73 ? 7.750 7.037 -17.397 1.00 95.69 73 PHE A N 1
ATOM 534 C CA . PHE A 1 73 ? 8.010 5.857 -18.210 1.00 95.69 73 PHE A CA 1
ATOM 535 C C . PHE A 1 73 ? 7.355 4.580 -17.679 1.00 95.69 73 PHE A C 1
ATOM 537 O O . PHE A 1 73 ? 7.867 3.501 -17.935 1.00 95.69 73 PHE A O 1
ATOM 544 N N . LEU A 1 74 ? 6.273 4.645 -16.900 1.00 96.81 74 LEU A N 1
ATOM 545 C CA . LEU A 1 74 ? 5.689 3.435 -16.317 1.00 96.81 74 LEU A CA 1
ATOM 546 C C . LEU A 1 74 ? 5.088 2.520 -17.395 1.00 96.81 74 LEU A C 1
ATOM 548 O O . LEU A 1 74 ? 4.504 2.985 -18.373 1.00 96.81 74 LEU A O 1
ATOM 552 N N . VAL A 1 75 ? 5.190 1.203 -17.201 1.00 98.06 75 VAL A N 1
ATOM 553 C CA . VAL A 1 75 ? 4.605 0.202 -18.115 1.00 98.06 75 VAL A CA 1
ATOM 554 C C . VAL A 1 75 ? 3.090 0.072 -17.946 1.00 98.06 75 VAL A C 1
ATOM 556 O O . VAL A 1 75 ? 2.395 -0.323 -18.880 1.00 98.06 75 VAL A O 1
ATOM 559 N N . ALA A 1 76 ? 2.567 0.416 -16.769 1.00 97.94 76 ALA A N 1
ATOM 560 C CA . ALA A 1 76 ? 1.149 0.417 -16.430 1.00 97.94 76 ALA A CA 1
ATOM 561 C C . ALA A 1 76 ? 0.826 1.616 -15.527 1.00 97.94 76 ALA A C 1
ATOM 563 O O . ALA A 1 76 ? 1.720 2.197 -14.915 1.00 97.94 76 ALA A O 1
ATOM 564 N N . THR A 1 77 ? -0.452 1.982 -15.441 1.00 96.94 77 THR A N 1
ATOM 565 C CA . THR A 1 77 ? -0.894 3.092 -14.588 1.00 96.94 77 THR A CA 1
ATOM 566 C C . THR A 1 77 ? -0.765 2.753 -13.099 1.00 96.94 77 THR A C 1
ATOM 568 O O . THR A 1 77 ? -0.940 1.605 -12.690 1.00 96.94 77 THR A O 1
ATOM 571 N N . ASN A 1 78 ? -0.510 3.770 -12.276 1.00 95.44 78 ASN A N 1
ATOM 572 C CA . ASN A 1 78 ? -0.645 3.665 -10.821 1.00 95.44 78 ASN A CA 1
ATOM 573 C C . ASN A 1 78 ? -2.089 3.894 -10.343 1.00 95.44 78 ASN A C 1
ATOM 575 O O . ASN A 1 78 ? -2.380 3.652 -9.172 1.00 95.44 78 ASN A O 1
ATOM 579 N N . GLU A 1 79 ? -3.002 4.325 -11.221 1.00 97.25 79 GLU A N 1
ATOM 580 C CA . GLU A 1 79 ? -4.419 4.473 -10.877 1.00 97.25 79 GLU A CA 1
ATOM 581 C C . GLU A 1 79 ? -5.005 3.112 -10.482 1.00 97.25 79 GLU A C 1
ATOM 583 O O . GLU A 1 79 ? -4.826 2.118 -11.190 1.00 97.25 79 GLU A O 1
ATOM 588 N N . TYR A 1 80 ? -5.668 3.058 -9.327 1.00 97.44 80 TYR A N 1
ATOM 589 C CA . TYR A 1 80 ? -6.150 1.824 -8.693 1.00 97.44 80 TYR A CA 1
ATOM 590 C C . TYR A 1 80 ? -5.047 0.776 -8.464 1.00 97.44 80 TYR A C 1
ATOM 592 O O . TYR A 1 80 ? -5.331 -0.413 -8.320 1.00 97.44 80 TYR A O 1
ATOM 600 N N . SER A 1 81 ? -3.783 1.216 -8.429 1.00 97.12 81 SER A N 1
ATOM 601 C CA . SER A 1 81 ? -2.599 0.372 -8.237 1.00 97.12 81 SER A CA 1
ATOM 602 C C . SER A 1 81 ? -2.408 -0.715 -9.297 1.00 97.12 81 SER A C 1
ATOM 604 O O . SER A 1 81 ? -1.840 -1.765 -8.995 1.00 97.12 81 SER A O 1
ATOM 606 N N . ASP A 1 82 ? -2.840 -0.473 -10.541 1.00 97.88 82 ASP A N 1
ATOM 607 C CA . ASP A 1 82 ? -2.749 -1.472 -11.618 1.00 97.88 82 ASP A CA 1
ATOM 608 C C . ASP A 1 82 ? -1.319 -2.003 -11.815 1.00 97.88 82 ASP A C 1
ATOM 610 O O . ASP A 1 82 ? -1.132 -3.211 -11.968 1.00 97.88 82 ASP A O 1
ATOM 614 N N . LEU A 1 83 ? -0.300 -1.136 -11.746 1.00 97.88 83 LEU A N 1
ATOM 615 C CA . LEU A 1 83 ? 1.106 -1.546 -11.805 1.00 97.88 83 LEU A CA 1
ATOM 616 C C . LEU A 1 83 ? 1.500 -2.479 -10.649 1.00 97.88 83 LEU A C 1
ATOM 618 O O . LEU A 1 83 ? 2.073 -3.543 -10.882 1.00 97.88 83 LEU A O 1
ATOM 622 N N . CYS A 1 84 ? 1.178 -2.109 -9.408 1.00 97.31 84 CYS A N 1
ATOM 623 C CA . CYS A 1 84 ? 1.515 -2.893 -8.216 1.00 97.31 84 CYS A CA 1
ATOM 624 C C . CYS A 1 84 ? 0.864 -4.283 -8.280 1.00 97.31 84 CYS A C 1
ATOM 626 O O . CYS A 1 84 ? 1.510 -5.307 -8.044 1.00 97.31 84 CYS A O 1
ATOM 628 N N . LEU A 1 85 ? -0.407 -4.315 -8.687 1.00 97.88 85 LEU A N 1
ATOM 629 C CA . LEU A 1 85 ? -1.225 -5.519 -8.796 1.00 97.88 85 LEU A CA 1
ATOM 630 C C . LEU A 1 85 ? -0.859 -6.400 -9.999 1.00 97.88 85 LEU A C 1
ATOM 632 O O . LEU A 1 85 ? -1.430 -7.481 -10.164 1.00 97.88 85 LEU A O 1
ATOM 636 N N . LYS A 1 86 ? 0.123 -6.011 -10.826 1.00 98.25 86 LYS A N 1
ATOM 637 C CA . LYS A 1 86 ? 0.733 -6.957 -11.769 1.00 98.25 86 LYS A CA 1
ATOM 638 C C . LYS A 1 86 ? 1.515 -8.047 -11.046 1.00 98.25 86 LYS A C 1
ATOM 640 O O . LYS A 1 86 ? 1.552 -9.162 -11.557 1.00 98.25 86 LYS A O 1
ATOM 645 N N . CYS A 1 87 ? 2.098 -7.749 -9.884 1.00 98.12 87 CYS A N 1
ATOM 646 C CA . CYS A 1 87 ? 2.955 -8.672 -9.132 1.00 98.12 87 CYS A CA 1
ATOM 647 C C . CYS A 1 87 ? 2.399 -9.015 -7.749 1.00 98.12 87 CYS A C 1
ATOM 649 O O . CYS A 1 87 ? 2.551 -10.151 -7.307 1.00 98.12 87 CYS A O 1
ATOM 651 N N . HIS A 1 88 ? 1.777 -8.052 -7.075 1.00 97.50 88 HIS A N 1
ATOM 652 C CA . HIS A 1 88 ? 1.241 -8.220 -5.728 1.00 97.50 88 HIS A CA 1
ATOM 653 C C . HIS A 1 88 ? -0.213 -8.689 -5.776 1.00 97.50 88 HIS A C 1
ATOM 655 O O . HIS A 1 88 ? -0.990 -8.280 -6.642 1.00 97.50 88 HIS A O 1
ATOM 661 N N . ASP A 1 89 ? -0.578 -9.556 -4.843 1.00 96.62 89 ASP A N 1
ATOM 662 C CA . ASP A 1 89 ? -1.931 -10.070 -4.645 1.00 96.62 89 ASP A CA 1
ATOM 663 C C . ASP A 1 89 ? -2.268 -10.079 -3.148 1.00 96.62 89 ASP A C 1
ATOM 665 O O . ASP A 1 89 ? -2.357 -11.148 -2.539 1.00 96.62 89 ASP A O 1
ATOM 669 N N . PRO A 1 90 ? -2.383 -8.891 -2.521 1.00 95.38 90 PRO A N 1
ATOM 670 C CA . PRO A 1 90 ? -2.586 -8.817 -1.087 1.00 95.38 90 PRO A CA 1
ATOM 671 C C . PRO A 1 90 ? -3.932 -9.431 -0.708 1.00 95.38 90 PRO A C 1
ATOM 673 O O . PRO A 1 90 ? -4.961 -9.177 -1.349 1.00 95.38 90 PRO A O 1
ATOM 676 N N . GLU A 1 91 ? -3.935 -10.222 0.358 1.00 93.50 91 GLU A N 1
ATOM 677 C CA . GLU A 1 91 ? -5.143 -10.871 0.840 1.00 93.50 91 GLU A CA 1
ATOM 678 C C . GLU A 1 91 ? -6.188 -9.813 1.230 1.00 93.50 91 GLU A C 1
ATOM 680 O O . GLU A 1 91 ? -5.864 -8.751 1.761 1.00 93.50 91 GLU A O 1
ATOM 685 N N . TYR A 1 92 ? -7.460 -10.097 0.944 1.00 94.81 92 TYR A N 1
ATOM 686 C CA . TYR A 1 92 ? -8.620 -9.240 1.240 1.00 94.81 92 TYR A CA 1
ATOM 687 C C . TYR A 1 92 ? -8.708 -7.889 0.500 1.00 94.81 92 TYR A C 1
ATOM 689 O O . TYR A 1 92 ? -9.797 -7.303 0.485 1.00 94.81 92 TYR A O 1
ATOM 697 N N . TRP A 1 93 ? -7.646 -7.427 -0.175 1.00 96.50 93 TRP A N 1
ATOM 698 C CA . TRP A 1 93 ? -7.554 -6.069 -0.735 1.00 96.50 93 TRP A CA 1
ATOM 699 C C . TRP A 1 93 ? -8.774 -5.655 -1.560 1.00 96.50 93 TRP A C 1
ATOM 701 O O . TRP A 1 93 ? -9.353 -4.598 -1.308 1.00 96.50 93 TRP A O 1
ATOM 711 N N . ASN A 1 94 ? -9.219 -6.519 -2.479 1.00 92.88 94 ASN A N 1
ATOM 712 C CA . ASN A 1 94 ? -10.308 -6.245 -3.427 1.00 92.88 94 ASN A CA 1
ATOM 713 C C . ASN A 1 94 ? -11.644 -5.850 -2.774 1.00 92.88 94 ASN A C 1
ATOM 715 O O . ASN A 1 94 ? -12.490 -5.249 -3.434 1.00 92.88 94 ASN A O 1
ATOM 719 N N . PHE A 1 95 ? -11.855 -6.196 -1.502 1.00 90.06 95 PHE A N 1
ATOM 720 C CA . PHE A 1 95 ? -13.086 -5.893 -0.765 1.00 90.06 95 PHE A CA 1
ATOM 721 C C . PHE A 1 95 ? -12.861 -4.921 0.395 1.00 90.06 95 PHE A C 1
ATOM 723 O O . PHE A 1 95 ? -13.794 -4.623 1.146 1.00 90.06 95 PHE A O 1
ATOM 730 N N . SER A 1 96 ? -11.635 -4.422 0.548 1.00 97.00 96 SER A N 1
ATOM 731 C CA . SER A 1 96 ? -11.309 -3.463 1.589 1.00 97.00 96 SER A CA 1
ATOM 732 C C . SER A 1 96 ? -11.967 -2.110 1.328 1.00 97.00 96 SER A C 1
ATOM 734 O O . SER A 1 96 ? -12.224 -1.688 0.194 1.00 97.00 96 SER A O 1
ATOM 736 N N . SER A 1 97 ? -12.206 -1.381 2.411 1.00 96.75 97 SER A N 1
ATOM 737 C CA . SER A 1 97 ? -12.696 -0.007 2.355 1.00 96.75 97 SER A CA 1
ATOM 738 C C . SER A 1 97 ? -11.674 0.900 1.675 1.00 96.75 97 SER A C 1
ATOM 740 O O . SER A 1 97 ? -12.069 1.828 0.983 1.00 96.75 97 SER A O 1
ATOM 742 N N . HIS A 1 98 ? -10.373 0.634 1.829 1.00 97.12 98 HIS A N 1
ATOM 743 C CA . HIS A 1 98 ? -9.324 1.427 1.188 1.00 97.12 98 HIS A CA 1
ATOM 744 C C . HIS A 1 98 ? -9.285 1.220 -0.332 1.00 97.12 98 HIS A C 1
ATOM 746 O O . HIS A 1 98 ? -9.169 2.197 -1.064 1.00 97.12 98 HIS A O 1
ATOM 752 N N . ALA A 1 99 ? -9.503 -0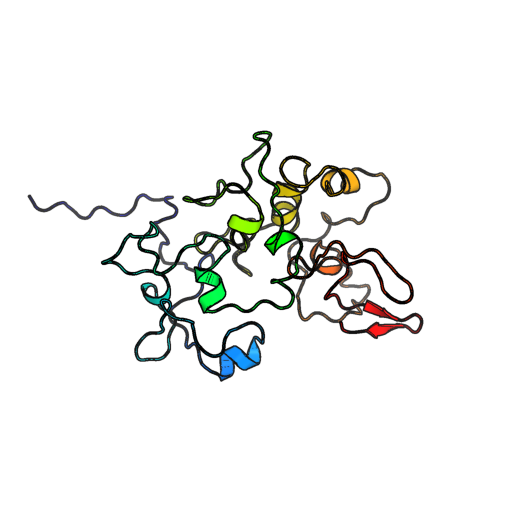.001 -0.825 1.00 97.69 99 ALA A N 1
ATOM 753 C CA . ALA A 1 99 ? -9.564 -0.275 -2.263 1.00 97.69 99 ALA A CA 1
ATOM 754 C C . ALA A 1 99 ? -10.812 0.300 -2.959 1.00 97.69 99 ALA A C 1
ATOM 756 O O . ALA A 1 99 ? -10.828 0.449 -4.178 1.00 97.69 99 ALA A O 1
ATOM 757 N N . THR A 1 100 ? -11.874 0.609 -2.208 1.00 96.56 100 THR A N 1
ATOM 758 C CA . THR A 1 100 ? -13.192 0.974 -2.769 1.00 96.56 100 THR A CA 1
ATOM 759 C C . THR A 1 100 ? -13.683 2.371 -2.382 1.00 96.56 100 THR A C 1
ATOM 761 O O . THR A 1 100 ? -14.707 2.834 -2.886 1.00 96.56 100 THR A O 1
ATOM 764 N N . SER A 1 101 ? -12.972 3.072 -1.497 1.00 97.06 101 SER A N 1
ATOM 765 C CA . SER A 1 101 ? -13.385 4.379 -0.990 1.00 97.06 101 SER A CA 1
ATOM 766 C C . SER A 1 101 ? -13.269 5.487 -2.039 1.00 97.06 101 SER A C 1
ATOM 768 O O . SER A 1 101 ? -12.184 5.828 -2.505 1.00 97.06 101 SER A O 1
ATOM 770 N N . ALA A 1 102 ? -14.399 6.136 -2.320 1.00 96.81 102 ALA A N 1
ATOM 771 C CA . ALA A 1 102 ? -14.469 7.346 -3.136 1.00 96.81 102 ALA A CA 1
ATOM 772 C C . ALA A 1 102 ? -14.155 8.639 -2.352 1.00 96.81 102 ALA A C 1
ATOM 774 O O . ALA A 1 102 ? -14.347 9.734 -2.879 1.00 96.81 102 ALA A O 1
ATOM 775 N N . SER A 1 103 ? -13.723 8.546 -1.088 1.00 97.38 103 SER A N 1
ATOM 776 C CA . SER A 1 103 ? -13.332 9.722 -0.302 1.00 97.38 103 SER A CA 1
ATOM 777 C C . SER A 1 103 ? -12.121 10.408 -0.921 1.00 97.38 103 SER A C 1
ATOM 779 O O . SER A 1 103 ? -11.167 9.737 -1.308 1.00 97.38 103 SER A O 1
ATOM 781 N N . GLY A 1 104 ? -12.155 11.737 -0.969 1.00 97.00 104 GLY A N 1
ATOM 782 C CA . GLY A 1 104 ? -11.047 12.577 -1.410 1.00 97.00 104 GLY A CA 1
ATOM 783 C C . GLY A 1 104 ? -10.589 13.526 -0.309 1.00 97.00 104 GLY A C 1
ATOM 784 O O . GLY A 1 104 ? -11.318 13.761 0.657 1.00 97.00 104 GLY A O 1
ATOM 785 N N . TRP A 1 105 ? -9.391 14.081 -0.473 1.00 97.12 105 TRP A N 1
ATOM 786 C CA . TRP A 1 105 ? -8.895 15.141 0.397 1.00 97.12 105 TRP A CA 1
ATOM 787 C C . TRP A 1 105 ? -9.754 16.403 0.261 1.00 97.12 105 TRP A C 1
ATOM 789 O O . TRP A 1 105 ? -10.065 16.853 -0.842 1.00 97.12 105 TRP A O 1
ATOM 799 N N . ASN A 1 106 ? -10.149 16.981 1.393 1.00 95.94 106 ASN A N 1
ATOM 800 C CA . ASN A 1 106 ? -11.037 18.143 1.441 1.00 95.94 106 ASN A CA 1
ATOM 801 C C . ASN A 1 106 ? -10.315 19.492 1.224 1.00 95.94 106 ASN A C 1
ATOM 803 O O . ASN A 1 106 ? -10.965 20.538 1.268 1.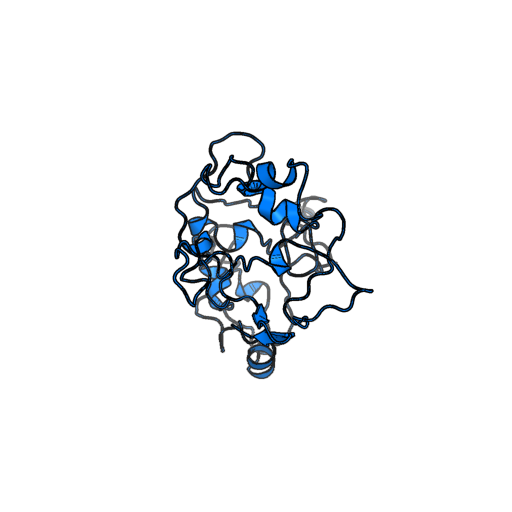00 95.94 106 ASN A O 1
ATOM 807 N N . GLY A 1 107 ? -8.995 19.480 1.003 1.00 95.50 107 GLY A N 1
ATOM 808 C CA . GLY A 1 107 ? -8.170 20.679 0.825 1.00 95.50 107 GLY A CA 1
ATOM 809 C C . GLY A 1 107 ? -7.705 21.340 2.128 1.00 95.50 107 GLY A C 1
ATOM 810 O O . GLY A 1 107 ? -7.145 22.435 2.082 1.00 95.50 107 GLY A O 1
ATOM 811 N N . SER A 1 108 ? -7.957 20.725 3.285 1.00 95.25 108 SER A N 1
ATOM 812 C CA . SER A 1 108 ? -7.538 21.215 4.599 1.00 95.25 108 SER A CA 1
ATOM 813 C C . SER A 1 108 ? -6.387 20.391 5.170 1.00 95.25 108 SER A C 1
ATOM 815 O O . SER A 1 108 ? -6.332 19.178 4.987 1.00 95.25 108 SER A O 1
ATOM 817 N N . GLY A 1 109 ? -5.480 21.047 5.893 1.00 92.69 109 GLY A N 1
ATOM 818 C CA . GLY A 1 109 ? -4.265 20.408 6.396 1.00 92.69 109 GLY A CA 1
ATOM 819 C C . GLY A 1 109 ? -3.243 20.144 5.290 1.00 92.69 109 GLY A C 1
ATOM 820 O O . GLY A 1 109 ? -3.227 20.831 4.268 1.00 92.69 109 GLY A O 1
ATOM 821 N N . GLU A 1 110 ? -2.366 19.177 5.528 1.00 92.38 110 GLU A N 1
ATOM 822 C CA . GLU A 1 110 ? -1.407 18.700 4.536 1.00 92.38 110 GLU A CA 1
ATOM 823 C C . GLU A 1 110 ? -2.099 17.782 3.519 1.00 92.38 110 GLU A C 1
ATOM 825 O O . GLU A 1 110 ? -3.072 17.102 3.847 1.00 92.38 110 GLU A O 1
ATOM 830 N N . ASN A 1 111 ? -1.637 17.808 2.265 1.00 93.62 111 ASN A N 1
ATOM 831 C CA . ASN A 1 111 ? -2.141 16.886 1.254 1.00 93.62 111 ASN A CA 1
ATOM 832 C C . ASN A 1 111 ? -1.522 15.499 1.504 1.00 93.62 111 ASN A C 1
ATOM 834 O O . ASN A 1 111 ? -0.313 15.358 1.307 1.00 93.62 111 ASN A O 1
ATOM 838 N N . PRO A 1 112 ? -2.324 14.471 1.827 1.00 94.38 112 PRO A N 1
ATOM 839 C CA . PRO A 1 112 ? -1.827 13.144 2.203 1.00 94.38 112 PRO A CA 1
ATOM 840 C C . PRO A 1 112 ? -1.096 12.391 1.080 1.00 94.38 112 PRO A C 1
ATOM 842 O O . PRO A 1 112 ? -0.482 11.346 1.305 1.00 94.38 112 PRO A O 1
ATOM 845 N N . TRP A 1 113 ? -1.191 12.891 -0.155 1.00 93.44 113 TRP A N 1
ATOM 846 C CA . TRP A 1 113 ? -0.571 12.297 -1.340 1.00 93.44 113 TRP A CA 1
ATOM 847 C C . TRP A 1 113 ? 0.555 13.152 -1.924 1.00 93.44 113 TRP A C 1
ATOM 849 O O . TRP A 1 113 ? 0.977 12.919 -3.059 1.00 93.44 113 TRP A O 1
ATOM 859 N N . ALA A 1 114 ? 1.038 14.151 -1.178 1.00 90.00 114 ALA A N 1
ATOM 860 C CA . ALA A 1 114 ? 2.109 15.044 -1.619 1.00 90.00 114 ALA A CA 1
ATOM 861 C C . ALA A 1 114 ? 3.442 14.323 -1.888 1.00 90.00 114 ALA A C 1
ATOM 863 O O . ALA A 1 114 ? 4.270 14.847 -2.631 1.00 90.00 114 ALA A O 1
ATOM 864 N N . HIS A 1 115 ? 3.637 13.122 -1.333 1.00 87.25 115 HIS A N 1
ATOM 865 C CA . HIS A 1 115 ? 4.795 12.267 -1.611 1.00 87.25 115 HIS A CA 1
ATOM 866 C C . HIS A 1 115 ? 4.782 11.673 -3.026 1.00 87.25 115 HIS A C 1
ATOM 868 O O . HIS A 1 115 ? 5.808 11.194 -3.499 1.00 87.25 115 HIS A O 1
ATOM 874 N N . THR A 1 116 ? 3.640 11.705 -3.717 1.00 87.19 116 THR A N 1
ATOM 875 C CA . THR A 1 116 ? 3.513 11.198 -5.087 1.00 87.19 116 THR A CA 1
ATOM 876 C C . THR A 1 116 ? 3.537 12.342 -6.098 1.00 87.19 116 THR A C 1
ATOM 878 O O . THR A 1 116 ? 2.811 13.326 -5.971 1.00 87.19 116 THR A O 1
ATOM 881 N N . GLU A 1 117 ? 4.340 12.198 -7.155 1.00 82.00 117 GLU A N 1
ATOM 882 C CA . GLU A 1 117 ? 4.361 13.165 -8.267 1.00 82.00 117 GLU A CA 1
ATOM 883 C C . GLU A 1 117 ? 3.031 13.179 -9.039 1.00 82.00 117 GLU A C 1
ATOM 885 O O . GLU A 1 117 ? 2.612 14.210 -9.569 1.00 82.00 117 GLU A O 1
ATOM 890 N N . HIS A 1 118 ? 2.345 12.033 -9.059 1.00 85.38 118 HIS A N 1
ATOM 891 C CA . HIS A 1 118 ? 1.043 11.843 -9.683 1.00 85.38 118 HIS A CA 1
ATOM 892 C C . HIS A 1 118 ? 0.079 11.195 -8.686 1.00 85.38 118 HIS A C 1
ATOM 894 O O . HIS A 1 118 ? 0.091 9.978 -8.506 1.00 85.38 118 HIS A O 1
ATOM 900 N N . SER A 1 119 ? -0.761 12.025 -8.064 1.00 90.56 119 SER A N 1
ATOM 901 C CA . SER A 1 119 ? -1.867 11.595 -7.205 1.00 90.56 119 SER A CA 1
ATOM 902 C C . SER A 1 119 ? -3.211 11.691 -7.921 1.00 90.56 119 SER A C 1
ATOM 904 O O . SER A 1 119 ? -3.393 12.441 -8.886 1.00 90.56 119 SER A O 1
ATOM 906 N N . PHE A 1 120 ? -4.176 10.934 -7.412 1.00 95.31 120 PHE A N 1
ATOM 907 C CA . PHE A 1 120 ? -5.552 10.903 -7.886 1.00 95.31 120 PHE A CA 1
ATOM 908 C C . PHE A 1 120 ? -6.513 11.495 -6.852 1.00 95.31 120 PHE A C 1
ATOM 910 O O . PHE A 1 120 ? -6.145 11.796 -5.719 1.00 95.31 120 PHE A O 1
ATOM 917 N N . ALA A 1 121 ? -7.777 11.668 -7.241 1.00 95.50 121 ALA A N 1
ATOM 918 C CA . ALA A 1 121 ? -8.753 12.389 -6.428 1.00 95.50 121 ALA A CA 1
ATOM 919 C C . ALA A 1 121 ? -9.252 11.608 -5.201 1.00 95.50 121 ALA A C 1
ATOM 921 O O . ALA A 1 121 ? -9.746 12.221 -4.255 1.00 95.50 121 ALA A O 1
ATOM 922 N N . THR A 1 122 ? -9.179 10.275 -5.225 1.00 97.88 122 THR A N 1
ATOM 923 C CA . THR A 1 122 ? -9.820 9.419 -4.218 1.00 97.88 122 THR A CA 1
ATOM 924 C C . THR A 1 122 ? -8.865 8.404 -3.611 1.00 97.88 122 THR A C 1
ATOM 926 O O . THR A 1 122 ? -7.884 8.001 -4.236 1.00 97.88 122 THR A O 1
ATOM 929 N N . VAL A 1 123 ? -9.186 7.940 -2.402 1.00 97.69 123 VAL A N 1
ATOM 930 C CA . VAL A 1 123 ? -8.455 6.858 -1.726 1.00 97.69 123 VAL A CA 1
ATOM 931 C C . VAL A 1 123 ? -8.366 5.622 -2.632 1.00 97.69 123 VAL A C 1
ATOM 933 O O . VAL A 1 123 ? -7.269 5.111 -2.834 1.00 97.69 123 VAL A O 1
ATOM 936 N N . ALA A 1 124 ? -9.464 5.190 -3.259 1.00 97.88 124 ALA A N 1
ATOM 937 C CA . ALA A 1 124 ? -9.462 4.029 -4.154 1.00 97.88 124 ALA A CA 1
ATOM 938 C C . ALA A 1 124 ? -8.534 4.198 -5.368 1.00 97.88 124 ALA A C 1
ATOM 940 O O . ALA A 1 124 ? -7.822 3.264 -5.728 1.00 97.88 124 ALA A O 1
ATOM 941 N N . GLN A 1 125 ? -8.511 5.384 -5.987 1.00 97.88 125 GLN A N 1
ATOM 942 C CA . GLN A 1 125 ? -7.645 5.637 -7.141 1.00 97.88 125 GLN A CA 1
ATOM 943 C C . GLN A 1 125 ? -6.161 5.688 -6.769 1.00 97.88 125 GLN A C 1
ATOM 945 O O . GLN A 1 125 ? -5.337 5.217 -7.545 1.00 97.88 125 GLN A O 1
ATOM 950 N N . ASN A 1 126 ? -5.810 6.231 -5.599 1.00 97.50 126 ASN A N 1
ATOM 951 C CA . ASN A 1 126 ? -4.425 6.211 -5.113 1.00 97.50 126 ASN A CA 1
ATOM 952 C C . ASN A 1 126 ? -3.999 4.802 -4.644 1.00 97.50 126 ASN A C 1
ATOM 954 O O . ASN A 1 126 ? -2.831 4.435 -4.768 1.00 97.50 126 ASN A O 1
ATOM 958 N N . GLY A 1 127 ? -4.939 3.992 -4.145 1.00 97.06 127 GLY A N 1
ATOM 959 C CA . GLY A 1 127 ? -4.738 2.581 -3.803 1.00 97.06 127 GLY A CA 1
ATOM 960 C C . GLY A 1 127 ? -3.565 2.337 -2.843 1.00 97.06 127 GLY A C 1
ATOM 961 O O . GLY A 1 127 ? -3.504 2.919 -1.762 1.00 97.06 127 GLY A O 1
ATOM 962 N N . CYS A 1 128 ? -2.622 1.480 -3.224 1.00 97.19 128 CYS A N 1
ATOM 963 C CA . CYS A 1 128 ? -1.406 1.176 -2.472 1.00 97.19 128 CYS A CA 1
ATOM 964 C C . CYS A 1 128 ? -0.589 2.433 -2.128 1.00 97.19 128 CYS A C 1
ATOM 966 O O . CYS A 1 128 ? -0.033 2.512 -1.035 1.00 97.19 128 CYS A O 1
ATOM 968 N N . ALA A 1 129 ? -0.567 3.441 -3.008 1.00 95.81 129 ALA A N 1
ATOM 969 C CA . ALA A 1 129 ? 0.215 4.663 -2.812 1.00 95.81 129 ALA A CA 1
ATOM 970 C C . ALA A 1 129 ? -0.343 5.588 -1.713 1.00 95.81 129 ALA A C 1
ATOM 972 O O . ALA A 1 129 ? 0.304 6.569 -1.352 1.00 95.81 129 ALA A O 1
ATOM 973 N N . ASN A 1 130 ? -1.516 5.282 -1.139 1.00 96.62 130 ASN A N 1
ATOM 974 C CA . ASN A 1 130 ? -1.990 5.970 0.067 1.00 96.62 130 ASN A CA 1
ATOM 975 C C . ASN A 1 130 ? -1.019 5.801 1.248 1.00 96.62 130 ASN A C 1
ATOM 977 O O . ASN A 1 130 ? -0.892 6.719 2.061 1.00 96.62 130 ASN A O 1
ATOM 981 N N . CYS A 1 131 ? -0.356 4.641 1.331 1.00 95.38 131 CYS A N 1
ATOM 982 C CA . CYS A 1 131 ? 0.496 4.256 2.457 1.00 95.38 131 CYS A CA 1
ATOM 983 C C . CYS A 1 131 ? 1.890 3.797 2.023 1.00 95.38 131 CYS A C 1
ATOM 985 O O . CYS A 1 131 ? 2.839 4.037 2.753 1.00 95.38 131 CYS A O 1
ATOM 987 N N . HIS A 1 132 ? 2.034 3.158 0.861 1.00 95.44 132 HIS A N 1
ATOM 988 C CA . HIS A 1 132 ? 3.328 2.692 0.368 1.00 95.44 132 HIS A CA 1
ATOM 989 C C . HIS A 1 132 ? 3.989 3.725 -0.552 1.00 95.44 132 HIS A C 1
ATOM 991 O O . HIS A 1 132 ? 3.306 4.421 -1.307 1.00 95.44 132 HIS A O 1
ATOM 997 N N . SER A 1 133 ? 5.320 3.776 -0.541 1.00 93.44 133 SER A N 1
ATOM 998 C CA . SER A 1 133 ? 6.127 4.520 -1.507 1.00 93.44 133 SER A CA 1
ATOM 999 C C . SER A 1 133 ? 7.095 3.581 -2.210 1.00 93.44 133 SER A C 1
ATOM 1001 O O . SER A 1 133 ? 7.860 2.872 -1.574 1.00 93.44 133 SER A O 1
ATOM 1003 N N . MET A 1 134 ? 7.061 3.557 -3.540 1.00 91.25 134 MET A N 1
ATOM 1004 C CA . MET A 1 134 ? 7.904 2.645 -4.319 1.00 91.25 134 MET A CA 1
ATOM 1005 C C . MET A 1 134 ? 9.360 3.097 -4.407 1.00 91.25 134 MET A C 1
ATOM 1007 O O . MET A 1 134 ? 10.225 2.259 -4.621 1.00 91.25 134 MET A O 1
ATOM 1011 N N . HIS A 1 135 ? 9.607 4.396 -4.258 1.00 92.06 135 HIS A N 1
ATOM 1012 C CA . HIS A 1 135 ? 10.939 4.966 -4.158 1.00 92.06 135 HIS A CA 1
ATOM 1013 C C . HIS A 1 135 ? 10.983 5.957 -3.002 1.00 92.06 135 HIS A C 1
ATOM 1015 O O . HIS A 1 135 ? 9.959 6.576 -2.683 1.00 92.06 135 HIS A O 1
ATOM 1021 N N . THR A 1 136 ? 12.156 6.123 -2.398 1.00 91.12 136 THR A N 1
ATOM 1022 C CA . THR A 1 136 ? 12.392 7.112 -1.333 1.00 91.12 136 THR A CA 1
ATOM 1023 C C . THR A 1 136 ? 11.376 7.038 -0.181 1.00 91.12 136 THR A C 1
ATOM 1025 O O . THR A 1 136 ? 10.840 8.059 0.254 1.00 91.12 136 THR A O 1
ATOM 1028 N N . ALA A 1 137 ? 11.014 5.827 0.253 1.00 93.56 137 ALA A N 1
ATOM 1029 C CA . ALA A 1 137 ? 10.072 5.612 1.348 1.00 93.56 137 ALA A CA 1
ATOM 1030 C C . ALA A 1 137 ? 10.614 6.154 2.683 1.00 93.56 137 ALA A C 1
ATOM 1032 O O . ALA A 1 137 ? 11.784 5.960 3.013 1.00 93.56 137 ALA A O 1
ATOM 1033 N N . GLY A 1 138 ? 9.763 6.793 3.495 1.00 92.50 138 GLY A N 1
ATOM 1034 C CA . GLY A 1 138 ? 10.156 7.237 4.836 1.00 92.50 138 GLY A CA 1
ATOM 1035 C C . GLY A 1 138 ? 10.549 6.064 5.737 1.00 92.50 138 GLY A C 1
ATOM 1036 O O . GLY A 1 138 ? 11.529 6.155 6.477 1.00 92.50 138 GLY A O 1
ATOM 1037 N N . GLY A 1 139 ? 9.825 4.944 5.625 1.00 90.31 139 GLY A N 1
ATOM 1038 C CA . GLY A 1 139 ? 10.156 3.671 6.257 1.00 90.31 139 GLY A CA 1
ATOM 1039 C C . GLY A 1 139 ? 10.809 2.695 5.275 1.00 90.31 139 GLY A C 1
ATOM 1040 O O . GLY A 1 139 ? 10.198 2.288 4.290 1.00 90.31 139 GLY A O 1
ATOM 1041 N N . LYS A 1 140 ? 12.034 2.250 5.583 1.00 89.69 140 LYS A N 1
ATOM 1042 C CA . LYS A 1 140 ? 12.772 1.238 4.792 1.00 89.69 140 LYS A CA 1
ATOM 1043 C C . LYS A 1 140 ? 12.105 -0.138 4.812 1.00 89.69 140 LYS A C 1
ATOM 1045 O O . LYS A 1 140 ? 12.211 -0.931 3.883 1.00 89.69 140 LYS A O 1
ATOM 1050 N N . GLU A 1 141 ? 11.420 -0.440 5.905 1.00 84.88 141 GLU A N 1
ATOM 1051 C CA . GLU A 1 141 ? 10.701 -1.691 6.067 1.00 84.88 141 GLU A CA 1
ATOM 1052 C C . GLU A 1 141 ? 9.289 -1.567 5.493 1.00 84.88 141 GLU A C 1
ATOM 1054 O O . GLU A 1 141 ? 8.588 -0.597 5.775 1.00 84.88 141 GLU A O 1
ATOM 1059 N N . ARG A 1 142 ? 8.875 -2.535 4.657 1.00 88.00 142 ARG A N 1
ATOM 1060 C CA . ARG A 1 142 ? 7.553 -2.575 3.985 1.00 88.00 142 ARG A CA 1
ATOM 1061 C C . ARG A 1 142 ? 7.250 -1.353 3.095 1.00 88.00 142 ARG A C 1
ATOM 1063 O O . ARG A 1 142 ? 6.171 -1.279 2.508 1.00 88.00 142 ARG A O 1
ATOM 1070 N N . LEU A 1 143 ? 8.225 -0.451 2.945 1.00 93.88 143 LEU A N 1
ATOM 1071 C CA . LEU A 1 143 ? 8.200 0.732 2.091 1.00 93.88 143 LEU A CA 1
ATOM 1072 C C . LEU A 1 143 ? 7.008 1.641 2.376 1.00 93.88 143 LEU A C 1
ATOM 1074 O O . LEU A 1 143 ? 6.299 2.071 1.467 1.00 93.88 143 LEU A O 1
ATOM 1078 N N . MET A 1 144 ? 6.759 1.893 3.657 1.00 93.12 144 MET A N 1
ATOM 1079 C CA . MET A 1 144 ? 5.725 2.827 4.089 1.00 93.12 144 MET A CA 1
ATOM 1080 C C . MET A 1 144 ? 6.194 4.264 3.845 1.00 93.12 144 MET A C 1
ATOM 1082 O O . MET A 1 144 ? 7.375 4.583 4.009 1.00 93.12 144 MET A O 1
ATOM 1086 N N . LYS A 1 145 ? 5.280 5.143 3.432 1.00 93.44 145 LYS A N 1
ATOM 1087 C CA . LYS A 1 145 ? 5.611 6.528 3.076 1.00 93.44 145 LYS A CA 1
ATOM 1088 C C . LYS A 1 145 ? 6.178 7.297 4.269 1.00 93.44 145 LYS A C 1
ATOM 1090 O O . LYS A 1 145 ? 7.099 8.079 4.079 1.00 93.44 145 LYS A O 1
ATOM 1095 N N . GLU A 1 146 ? 5.693 7.003 5.473 1.00 93.25 146 GLU A N 1
ATOM 1096 C CA . GLU A 1 146 ? 6.231 7.514 6.730 1.00 93.25 146 GLU A CA 1
ATOM 1097 C C . GLU A 1 146 ? 6.903 6.401 7.530 1.00 93.25 146 GLU A C 1
ATOM 1099 O O . GLU A 1 146 ? 6.483 5.243 7.497 1.00 93.25 146 GLU A O 1
ATOM 1104 N N . ASP A 1 147 ? 7.920 6.776 8.302 1.00 91.19 147 ASP A N 1
ATOM 1105 C CA . ASP A 1 147 ? 8.676 5.856 9.154 1.00 91.19 147 ASP A CA 1
ATOM 1106 C C . ASP A 1 147 ? 7.878 5.398 10.393 1.00 91.19 147 ASP A C 1
ATOM 1108 O O . AS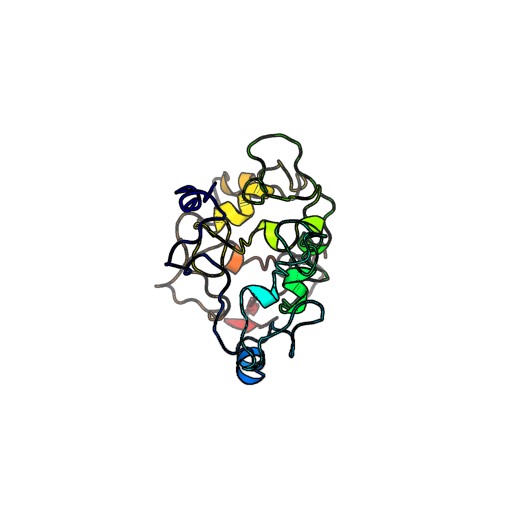P A 1 147 ? 8.064 4.289 10.890 1.00 91.19 147 ASP A O 1
ATOM 1112 N N . LEU A 1 148 ? 6.969 6.248 10.885 1.00 89.69 148 LEU A N 1
ATOM 1113 C CA . LEU A 1 148 ? 6.073 5.943 12.005 1.00 89.69 148 LEU A CA 1
ATOM 1114 C C . LEU A 1 148 ? 4.745 5.375 11.491 1.00 89.69 148 LEU A C 1
ATOM 1116 O O . LEU A 1 148 ? 4.099 5.968 10.619 1.00 89.69 148 LEU A O 1
ATOM 1120 N N . ALA A 1 149 ? 4.305 4.247 12.050 1.00 88.25 149 ALA A N 1
ATOM 1121 C CA . ALA A 1 149 ? 3.098 3.542 11.614 1.00 88.25 149 ALA A CA 1
ATOM 1122 C C . ALA A 1 149 ? 1.837 4.421 11.723 1.00 88.25 149 ALA A C 1
ATOM 1124 O O . ALA A 1 149 ? 0.993 4.440 10.822 1.00 88.25 149 ALA A O 1
ATOM 1125 N N . GLU A 1 150 ? 1.742 5.218 12.784 1.00 91.44 150 GLU A N 1
ATOM 1126 C CA . GLU A 1 150 ? 0.607 6.090 13.088 1.00 91.44 150 GLU A CA 1
ATOM 1127 C C . GLU A 1 150 ? 0.452 7.166 12.020 1.00 91.44 150 GLU A C 1
ATOM 1129 O O . GLU A 1 150 ? -0.665 7.454 11.595 1.00 91.44 150 GLU A O 1
ATOM 1134 N N . MET A 1 151 ? 1.564 7.721 11.532 1.00 92.19 151 MET A N 1
ATOM 1135 C CA . MET A 1 151 ? 1.545 8.783 10.526 1.00 92.19 151 MET A CA 1
ATOM 1136 C C . MET A 1 151 ? 1.009 8.281 9.183 1.00 92.19 151 MET A C 1
ATOM 1138 O O . MET A 1 151 ? 0.285 9.005 8.507 1.00 92.19 151 MET A O 1
ATOM 1142 N N . ASN A 1 152 ? 1.233 7.009 8.843 1.00 93.56 152 ASN A N 1
ATOM 1143 C CA . ASN A 1 152 ? 0.653 6.403 7.641 1.00 93.56 152 ASN A CA 1
ATOM 1144 C C . ASN A 1 152 ? -0.885 6.287 7.705 1.00 93.56 152 ASN A C 1
ATOM 1146 O O . ASN A 1 152 ? -1.540 6.232 6.663 1.00 93.56 152 ASN A O 1
ATOM 1150 N N . CYS A 1 153 ? -1.467 6.260 8.910 1.00 94.75 153 CYS A N 1
ATOM 1151 C CA . CYS A 1 153 ? -2.910 6.131 9.128 1.00 94.75 153 CYS A CA 1
ATOM 1152 C C . CYS A 1 153 ? -3.579 7.491 9.387 1.00 94.75 153 CYS A C 1
ATOM 1154 O O . CYS A 1 153 ? -4.601 7.836 8.783 1.00 94.75 153 CYS A O 1
ATOM 1156 N N . LEU A 1 154 ? -3.013 8.270 10.310 1.00 94.94 154 LEU A N 1
ATOM 1157 C CA . LEU A 1 154 ? -3.582 9.528 10.796 1.00 94.94 154 LEU A CA 1
ATOM 1158 C C . LEU A 1 154 ? -3.544 10.636 9.746 1.00 94.94 154 LEU A C 1
ATOM 1160 O O . LEU A 1 154 ? -4.390 11.523 9.787 1.00 94.94 154 LEU A O 1
ATOM 1164 N N . ASP A 1 155 ? -2.671 10.533 8.750 1.00 94.56 155 ASP A N 1
ATOM 1165 C CA . ASP A 1 155 ? -2.622 11.462 7.624 1.00 94.56 155 ASP A CA 1
ATOM 1166 C C . ASP A 1 155 ? -3.961 11.553 6.853 1.00 94.56 155 ASP A C 1
ATOM 1168 O O . ASP A 1 155 ? -4.386 12.628 6.429 1.00 94.56 155 ASP A O 1
ATOM 1172 N N . CYS A 1 156 ? -4.722 10.451 6.789 1.00 96.81 156 CYS A N 1
ATOM 1173 C CA . CYS A 1 156 ? -6.086 10.436 6.237 1.00 96.81 156 CYS A CA 1
ATOM 1174 C C . CYS A 1 156 ? -7.185 10.405 7.313 1.00 96.81 156 CYS A C 1
ATOM 1176 O O . CYS A 1 156 ? -8.288 10.931 7.108 1.00 96.81 156 CYS A O 1
ATOM 1178 N N . HIS A 1 157 ? -6.911 9.776 8.458 1.00 96.56 157 HIS A N 1
ATOM 1179 C CA . HIS A 1 157 ? -7.868 9.592 9.550 1.00 96.56 157 HIS A CA 1
ATOM 1180 C C . HIS A 1 157 ? -7.865 10.727 10.596 1.00 96.56 157 HIS A C 1
ATOM 1182 O O . HIS A 1 157 ? -8.292 10.516 11.731 1.00 96.56 157 HIS A O 1
ATOM 1188 N N . ASN A 1 158 ? -7.459 11.930 10.190 1.00 95.31 158 ASN A N 1
ATOM 1189 C CA . ASN A 1 158 ? -7.517 13.202 10.932 1.00 95.31 158 ASN A CA 1
ATOM 1190 C C . ASN A 1 158 ? -8.785 14.035 10.637 1.00 95.31 158 ASN A C 1
ATOM 1192 O O . ASN A 1 158 ? -9.011 15.093 11.224 1.00 95.31 158 ASN A O 1
ATOM 1196 N N . GLY A 1 159 ? -9.646 13.561 9.728 1.00 95.25 159 GLY A N 1
ATOM 1197 C CA . GLY A 1 159 ? -10.863 14.261 9.294 1.00 95.25 159 GLY A CA 1
ATOM 1198 C C . GLY A 1 159 ? -10.716 15.077 8.006 1.00 95.25 159 GLY A C 1
ATOM 1199 O O . GLY A 1 159 ? -11.687 15.715 7.594 1.00 95.25 159 GLY A O 1
ATOM 1200 N N . ASN A 1 160 ? -9.553 15.028 7.349 1.00 96.31 160 ASN A N 1
ATOM 1201 C CA . ASN A 1 160 ? -9.315 15.704 6.070 1.00 96.31 160 ASN A CA 1
ATOM 1202 C C . ASN A 1 160 ? -9.559 14.815 4.840 1.00 96.31 160 ASN A C 1
ATOM 1204 O O . ASN A 1 160 ? -9.712 15.340 3.738 1.00 96.31 160 ASN A O 1
ATOM 1208 N N . VAL A 1 161 ? -9.656 13.491 5.021 1.00 97.31 161 VAL A N 1
ATOM 1209 C CA . VAL A 1 161 ? -10.011 12.522 3.962 1.00 97.31 161 VAL A CA 1
ATOM 1210 C C . VAL A 1 161 ? -11.099 11.564 4.430 1.00 97.31 161 VAL A C 1
ATOM 1212 O O . VAL A 1 161 ? -12.156 11.441 3.801 1.00 97.31 161 VAL A O 1
ATOM 1215 N N . ALA A 1 162 ? -10.844 10.855 5.533 1.00 95.12 162 ALA A N 1
ATOM 1216 C CA . ALA A 1 162 ? -11.792 9.899 6.075 1.00 95.12 162 ALA A CA 1
ATOM 1217 C C . ALA A 1 162 ? -13.086 10.614 6.494 1.00 95.12 162 ALA A C 1
ATOM 1219 O O . ALA A 1 162 ? -13.063 11.718 7.039 1.00 95.12 162 ALA A O 1
ATOM 1220 N N . SER A 1 163 ? -14.232 9.964 6.264 1.00 90.88 163 SER A N 1
ATOM 1221 C CA . SER A 1 163 ? -15.526 10.464 6.743 1.00 90.88 163 SER A CA 1
ATOM 1222 C C . SER A 1 163 ? -15.477 10.730 8.255 1.00 90.88 163 SER A C 1
ATOM 1224 O O . SER A 1 163 ? -14.782 9.985 8.946 1.00 90.88 163 SER A O 1
ATOM 1226 N N . PRO A 1 164 ? -16.253 11.686 8.802 1.00 88.94 164 PRO A N 1
ATOM 1227 C CA . PRO A 1 164 ? -16.211 12.026 10.228 1.00 88.94 164 PRO A CA 1
ATOM 1228 C C . PRO A 1 164 ? -16.319 10.824 11.180 1.00 88.94 164 PRO A C 1
ATOM 1230 O O . PRO A 1 164 ? -15.564 10.742 12.143 1.00 88.94 164 PRO A O 1
ATOM 1233 N N . ASP A 1 165 ? -17.161 9.836 10.856 1.00 89.12 165 ASP A N 1
ATOM 1234 C CA . ASP A 1 165 ? -17.335 8.608 11.655 1.00 89.12 165 ASP A CA 1
ATOM 1235 C C . ASP A 1 165 ? -16.109 7.674 11.654 1.00 89.12 165 ASP A C 1
ATOM 1237 O O . ASP A 1 165 ? -16.057 6.695 12.394 1.00 89.12 165 ASP A O 1
ATOM 1241 N N . LYS A 1 166 ? -15.119 7.965 10.808 1.00 92.25 166 LYS A N 1
ATOM 1242 C CA . LYS A 1 166 ? -13.848 7.248 10.663 1.00 92.25 166 LYS A CA 1
ATOM 1243 C C . LYS A 1 166 ? -12.652 8.140 11.009 1.00 92.25 166 LYS A C 1
ATOM 1245 O O . LYS A 1 166 ? -11.524 7.749 10.737 1.00 92.25 166 LYS A O 1
ATOM 1250 N N . ASN A 1 167 ? -12.856 9.325 11.587 1.00 93.56 167 ASN A N 1
ATOM 1251 C CA . ASN A 1 167 ? -11.756 10.125 12.125 1.00 93.56 167 ASN A CA 1
ATOM 1252 C C . ASN A 1 167 ? -11.270 9.494 13.441 1.00 93.56 167 ASN A C 1
ATOM 1254 O O . ASN A 1 167 ? -11.863 9.708 14.506 1.00 93.56 167 ASN A O 1
ATOM 1258 N N . ILE A 1 168 ? -10.203 8.697 13.355 1.00 93.06 168 ILE A N 1
ATOM 1259 C CA . ILE A 1 168 ? -9.658 7.981 14.512 1.00 93.06 168 ILE A CA 1
ATOM 1260 C C . ILE A 1 168 ? -8.683 8.834 15.322 1.00 93.06 168 ILE A C 1
ATOM 1262 O O . ILE A 1 168 ? -8.514 8.564 16.507 1.00 93.06 168 ILE A O 1
ATOM 1266 N N . GLU A 1 169 ? -8.100 9.889 14.743 1.00 93.69 169 GLU A N 1
ATOM 1267 C CA . GLU A 1 169 ? -7.174 10.789 15.447 1.00 93.69 169 GLU A CA 1
ATOM 1268 C C . GLU A 1 169 ? -7.812 11.335 16.730 1.00 93.69 169 GLU A C 1
ATOM 1270 O O . GLU A 1 169 ? -7.242 11.278 17.822 1.00 93.69 169 GLU A O 1
ATOM 1275 N N . THR A 1 170 ? -9.077 11.746 16.631 1.00 93.38 170 THR A N 1
ATOM 1276 C CA . THR A 1 170 ? -9.848 12.235 17.781 1.00 93.38 170 THR A CA 1
ATOM 1277 C C . THR A 1 170 ? -10.004 11.196 18.896 1.00 93.38 170 THR A C 1
ATOM 1279 O O . THR A 1 170 ? -10.133 11.567 20.066 1.00 93.38 170 THR A O 1
ATOM 1282 N N . GLN A 1 171 ? -9.959 9.897 18.587 1.00 92.50 171 GLN A N 1
ATOM 1283 C CA . GLN A 1 171 ? -10.105 8.829 19.581 1.00 92.50 171 GLN A CA 1
ATOM 1284 C C . GLN A 1 171 ? -8.889 8.749 20.503 1.00 92.50 171 GLN A C 1
ATOM 1286 O O . GLN A 1 171 ? -9.044 8.458 21.691 1.00 92.50 171 GLN A O 1
ATOM 1291 N N . PHE A 1 172 ? -7.707 9.105 20.003 1.00 91.88 172 PHE A N 1
ATOM 1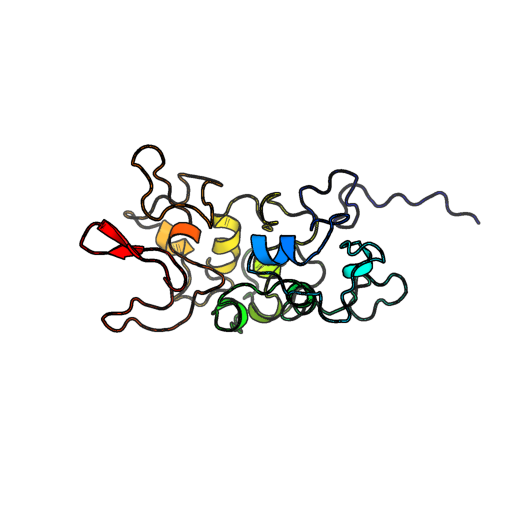292 C CA . PHE A 1 172 ? -6.467 9.118 20.778 1.00 91.88 172 PHE A CA 1
ATOM 1293 C C . PHE A 1 172 ? -6.287 10.385 21.625 1.00 91.88 172 PHE A C 1
ATOM 1295 O O . PHE A 1 172 ? -5.356 10.475 22.419 1.00 91.88 172 PHE A O 1
ATOM 1302 N N . THR A 1 173 ? -7.226 11.331 21.560 1.00 89.69 173 THR A N 1
ATOM 1303 C CA . THR A 1 173 ? -7.279 12.475 22.490 1.00 89.69 173 THR A CA 1
ATOM 1304 C C . THR A 1 173 ? -8.045 12.161 23.781 1.00 89.69 173 THR A C 1
ATOM 1306 O O . THR A 1 173 ? -8.035 12.947 24.731 1.00 89.69 173 THR A O 1
ATOM 1309 N N . LYS A 1 174 ? -8.720 11.004 23.847 1.00 93.19 174 LYS A N 1
ATOM 1310 C CA . LYS A 1 174 ? -9.548 10.618 24.994 1.00 93.19 174 LYS A CA 1
ATOM 1311 C C . LYS A 1 174 ? -8.695 10.286 26.233 1.00 93.19 174 LYS A C 1
ATOM 1313 O O . LYS A 1 174 ? -7.572 9.788 26.095 1.00 93.19 174 LYS A O 1
ATOM 1318 N N . PRO A 1 175 ? -9.236 10.489 27.457 1.00 92.31 175 PRO A N 1
ATOM 1319 C CA . PRO A 1 175 ? -8.532 10.154 28.701 1.00 92.31 175 PRO A CA 1
ATOM 1320 C C . PRO A 1 175 ? -8.155 8.673 28.814 1.00 92.31 175 PRO A C 1
ATOM 1322 O O . PRO A 1 175 ? -7.117 8.343 29.376 1.00 92.31 175 PRO A O 1
ATOM 1325 N N . TYR A 1 176 ? -8.996 7.793 28.264 1.00 92.81 176 TYR A N 1
ATOM 1326 C CA . TYR A 1 176 ? -8.758 6.356 28.182 1.00 92.81 176 TYR A CA 1
ATOM 1327 C C . TYR A 1 176 ? -8.604 5.970 26.716 1.00 92.81 176 TYR A C 1
ATOM 1329 O O . TYR A 1 176 ? -9.539 6.139 25.931 1.00 92.81 176 TYR A O 1
ATOM 1337 N N . ARG A 1 177 ? -7.419 5.476 26.364 1.00 90.75 177 ARG A N 1
ATOM 1338 C CA . ARG A 1 177 ? -7.033 5.094 25.004 1.00 90.75 177 ARG A CA 1
ATOM 1339 C C . ARG A 1 177 ? -5.984 3.987 25.044 1.00 90.75 177 ARG A C 1
ATOM 1341 O O . ARG A 1 177 ? -5.327 3.802 26.069 1.00 90.75 177 ARG A O 1
ATOM 1348 N N . HIS A 1 178 ? -5.815 3.304 23.920 1.00 87.50 178 HIS A N 1
ATOM 1349 C CA . HIS A 1 178 ? -4.622 2.503 23.672 1.00 87.50 178 HIS A CA 1
ATOM 1350 C C . HIS A 1 178 ? -3.440 3.438 23.394 1.00 87.50 178 HIS A C 1
ATOM 1352 O O . HIS A 1 178 ? -3.606 4.449 22.709 1.00 87.50 178 HIS A O 1
ATOM 1358 N N . ASP A 1 179 ? -2.279 3.134 23.969 1.00 87.56 179 ASP A N 1
ATOM 1359 C CA . ASP A 1 179 ? -1.087 3.976 23.862 1.00 87.56 179 ASP A CA 1
ATOM 1360 C C . ASP A 1 179 ? -0.274 3.633 22.611 1.00 87.56 179 ASP A C 1
ATOM 1362 O O . ASP A 1 179 ? 0.817 3.083 22.702 1.00 87.56 179 ASP A O 1
ATOM 1366 N N . ILE A 1 180 ? -0.841 3.943 21.442 1.00 88.31 180 ILE A N 1
ATOM 1367 C CA . ILE A 1 180 ? -0.217 3.692 20.129 1.00 88.31 180 ILE A CA 1
ATOM 1368 C C . ILE A 1 180 ? 1.051 4.518 19.882 1.00 88.31 180 ILE A C 1
ATOM 1370 O O . ILE A 1 180 ? 1.765 4.269 18.934 1.00 88.31 180 ILE A O 1
ATOM 1374 N N . PHE A 1 181 ? 1.331 5.511 20.728 1.00 87.56 181 PHE A N 1
ATOM 1375 C CA . PHE A 1 181 ? 2.549 6.324 20.650 1.00 87.56 181 PHE A CA 1
ATOM 1376 C C . PHE A 1 181 ? 3.628 5.842 21.632 1.00 87.56 181 PHE A C 1
ATOM 1378 O O . PHE A 1 181 ? 4.649 6.503 21.813 1.00 87.56 181 PHE A O 1
ATOM 1385 N N . GLY A 1 182 ? 3.362 4.746 22.352 1.00 83.75 182 GLY A N 1
ATOM 1386 C CA . GLY A 1 182 ? 4.267 4.173 23.345 1.00 83.75 182 GLY A CA 1
ATOM 1387 C C . GLY A 1 182 ? 5.224 3.121 22.777 1.00 83.75 182 GLY A C 1
ATOM 1388 O O . GLY A 1 182 ? 6.134 2.690 23.490 1.00 83.75 182 GLY A O 1
ATOM 1389 N N . SER A 1 183 ? 5.021 2.694 21.529 1.00 79.81 183 SER A N 1
ATOM 1390 C CA . SER A 1 183 ? 5.814 1.676 20.839 1.00 79.81 183 SER A CA 1
ATOM 1391 C C . SER A 1 183 ? 5.868 1.965 19.344 1.00 79.81 183 SER A C 1
ATOM 1393 O O . SER A 1 183 ? 4.817 2.180 18.758 1.00 79.81 183 SER A O 1
ATOM 1395 N N . ASP A 1 184 ? 7.062 1.890 18.751 1.00 78.12 184 ASP A N 1
ATOM 1396 C CA . ASP A 1 184 ? 7.282 2.176 17.330 1.00 78.12 184 ASP A CA 1
ATOM 1397 C C . ASP A 1 184 ? 7.975 0.989 16.643 1.00 78.12 184 ASP A C 1
ATOM 1399 O O . ASP A 1 184 ? 9.017 0.524 17.123 1.00 78.12 184 ASP A O 1
ATOM 1403 N N . LYS A 1 185 ? 7.459 0.569 15.480 1.00 76.75 185 LYS A N 1
ATOM 1404 C CA . LYS A 1 185 ? 8.057 -0.429 14.566 1.00 76.75 185 LYS A CA 1
ATOM 1405 C C . LYS A 1 185 ? 8.298 -1.797 15.203 1.00 76.75 185 LYS A C 1
ATOM 1407 O O . LYS A 1 185 ? 9.360 -2.401 15.050 1.00 76.75 185 LYS A O 1
ATOM 1412 N N . VAL A 1 186 ? 7.325 -2.261 15.964 1.00 80.56 186 VAL A N 1
ATOM 1413 C CA . VAL A 1 186 ? 7.368 -3.532 16.686 1.00 80.56 186 VAL A CA 1
ATOM 1414 C C . VAL A 1 186 ? 6.341 -4.539 16.174 1.00 80.56 186 VAL A C 1
ATOM 1416 O O . VAL A 1 186 ? 6.496 -5.720 16.486 1.00 80.56 186 VAL A O 1
ATOM 1419 N N . HIS A 1 187 ? 5.369 -4.113 15.356 1.00 81.56 187 HIS A N 1
ATOM 1420 C CA . HIS A 1 187 ? 4.427 -5.029 14.716 1.00 81.56 187 HIS A CA 1
ATOM 1421 C C . HIS A 1 187 ? 5.085 -5.870 13.611 1.00 81.56 187 HIS A C 1
ATOM 1423 O O . HIS A 1 187 ? 5.639 -5.348 12.633 1.00 81.56 187 HIS A O 1
ATOM 1429 N N . GLU A 1 188 ? 4.902 -7.187 13.712 1.00 82.12 188 GLU A N 1
ATOM 1430 C CA . GLU A 1 188 ? 5.251 -8.161 12.681 1.00 82.12 188 GLU A CA 1
ATOM 1431 C C . GLU A 1 188 ? 3.999 -8.913 12.196 1.00 82.12 188 GLU A C 1
ATOM 1433 O O . GLU A 1 188 ? 3.353 -9.589 12.996 1.00 82.12 188 GLU A O 1
ATOM 1438 N N . PRO A 1 189 ? 3.678 -8.940 10.885 1.00 79.25 189 PRO A N 1
ATOM 1439 C CA . PRO A 1 189 ? 2.489 -9.640 10.377 1.00 79.25 189 PRO A CA 1
ATOM 1440 C C . PRO A 1 189 ? 2.417 -11.131 10.762 1.00 79.25 189 PRO A C 1
ATOM 1442 O O . PRO A 1 189 ? 1.342 -11.733 10.902 1.00 79.25 189 PRO A O 1
ATOM 1445 N N . ASN A 1 190 ? 3.579 -11.765 10.935 1.00 78.88 190 ASN A N 1
ATOM 1446 C CA . ASN A 1 190 ? 3.693 -13.173 11.296 1.00 78.88 190 ASN A CA 1
ATOM 1447 C C . ASN A 1 190 ? 3.793 -13.419 12.811 1.00 78.88 190 ASN A C 1
ATOM 1449 O O . ASN A 1 190 ? 3.971 -14.573 13.212 1.00 78.88 190 ASN A O 1
ATOM 1453 N N . GLU A 1 191 ? 3.620 -12.396 13.649 1.00 81.94 191 GLU A N 1
ATOM 1454 C CA . GLU A 1 191 ? 3.676 -12.561 15.095 1.00 81.94 191 GLU A CA 1
ATOM 1455 C C . GLU A 1 191 ? 2.577 -13.494 15.622 1.00 81.94 191 GLU A C 1
ATOM 1457 O O . GLU A 1 191 ? 1.542 -13.764 14.989 1.00 81.94 191 GLU A O 1
ATOM 1462 N N . THR A 1 192 ? 2.827 -14.047 16.804 1.00 80.31 192 THR A N 1
ATOM 1463 C CA . THR A 1 192 ? 1.864 -14.905 17.487 1.00 80.31 192 THR A CA 1
ATOM 1464 C C . THR A 1 192 ? 0.780 -14.060 18.142 1.00 80.31 192 THR A C 1
ATOM 1466 O O . THR A 1 192 ? 1.102 -13.114 18.849 1.00 80.31 192 THR A O 1
ATOM 1469 N N . ALA A 1 193 ? -0.484 -14.486 18.044 1.00 77.75 193 ALA A N 1
ATOM 1470 C CA . ALA A 1 193 ? -1.609 -13.806 18.701 1.00 77.75 193 ALA A CA 1
ATOM 1471 C C . ALA A 1 193 ? -1.428 -13.633 20.226 1.00 77.75 193 ALA A C 1
ATOM 1473 O O . ALA A 1 193 ? -1.993 -12.729 20.830 1.00 77.75 193 ALA A O 1
ATOM 1474 N N . LEU A 1 194 ? -0.641 -14.509 20.861 1.00 77.25 194 LEU A N 1
ATOM 1475 C CA . LEU A 1 194 ? -0.288 -14.432 22.276 1.00 77.25 194 LEU A CA 1
ATOM 1476 C C . LEU A 1 194 ? 1.071 -13.748 22.450 1.00 77.25 194 LEU A C 1
ATOM 1478 O O . LEU A 1 194 ? 2.110 -14.408 22.458 1.00 77.25 194 LEU A O 1
ATOM 1482 N N . ILE A 1 195 ? 1.059 -12.431 22.639 1.00 72.88 195 ILE A N 1
ATOM 1483 C CA . ILE A 1 195 ? 2.265 -11.664 22.958 1.00 72.88 195 ILE A CA 1
ATOM 1484 C C . ILE A 1 195 ? 2.543 -11.770 24.466 1.00 72.88 195 ILE A C 1
ATOM 1486 O O . ILE A 1 195 ? 1.679 -11.511 25.308 1.00 72.88 195 ILE A O 1
ATOM 1490 N N . GLY A 1 196 ? 3.760 -12.184 24.831 1.00 69.25 196 GLY A N 1
ATOM 1491 C CA . GLY A 1 196 ? 4.185 -12.264 26.229 1.00 69.25 196 GLY A CA 1
ATOM 1492 C C . GLY A 1 196 ? 4.218 -10.887 26.904 1.00 69.25 196 GLY A C 1
ATOM 1493 O O . GLY A 1 196 ? 4.518 -9.882 26.268 1.00 69.25 196 GLY A O 1
ATOM 1494 N N . LEU A 1 197 ? 3.974 -10.834 28.220 1.00 70.25 197 LEU A N 1
ATOM 1495 C CA . LEU A 1 197 ? 3.904 -9.576 28.988 1.00 70.25 197 LEU A CA 1
ATOM 1496 C C . LEU A 1 197 ? 5.152 -8.681 28.861 1.00 70.25 197 LEU A C 1
ATOM 1498 O O . LEU A 1 197 ? 5.041 -7.470 29.019 1.00 70.25 197 LEU A O 1
ATOM 1502 N N . SER A 1 198 ? 6.324 -9.261 28.588 1.00 73.25 198 SER A N 1
ATOM 1503 C CA . SER A 1 198 ? 7.585 -8.532 28.396 1.00 73.25 198 SER A CA 1
ATOM 1504 C C . SER A 1 198 ? 7.717 -7.843 27.035 1.00 73.25 198 SER A C 1
ATOM 1506 O O . SER A 1 198 ? 8.567 -6.974 26.902 1.00 73.25 198 SER A O 1
ATOM 1508 N N . ASN A 1 199 ? 6.891 -8.217 26.054 1.00 75.56 199 ASN A N 1
ATOM 1509 C CA . ASN A 1 199 ? 6.904 -7.685 24.687 1.00 75.56 199 ASN A CA 1
ATOM 1510 C C . ASN A 1 199 ? 5.585 -6.982 24.343 1.00 75.56 199 ASN A C 1
ATOM 1512 O O . ASN A 1 199 ? 5.257 -6.828 23.171 1.00 75.56 199 ASN A O 1
ATOM 1516 N N . LYS A 1 200 ? 4.800 -6.597 25.356 1.00 80.31 200 LYS A N 1
ATOM 1517 C CA . LYS A 1 200 ? 3.512 -5.941 25.146 1.00 80.31 200 LYS A CA 1
ATOM 1518 C C . LYS A 1 200 ? 3.723 -4.608 24.427 1.00 80.31 200 LYS A C 1
ATOM 1520 O O . LYS A 1 200 ? 4.301 -3.691 25.004 1.00 80.31 200 LYS A O 1
ATOM 1525 N N . HIS A 1 201 ? 3.179 -4.511 23.227 1.00 85.88 201 HIS A N 1
ATOM 1526 C CA . HIS A 1 201 ? 3.103 -3.296 22.432 1.00 85.88 201 HIS A CA 1
ATOM 1527 C C . HIS A 1 201 ? 1.688 -3.130 21.874 1.00 85.88 201 HIS A C 1
ATOM 1529 O O . HIS A 1 201 ? 0.835 -3.999 22.093 1.00 85.88 201 HIS A O 1
ATOM 1535 N N . ILE A 1 202 ? 1.417 -1.968 21.283 1.00 87.38 202 ILE A N 1
ATOM 1536 C CA . ILE A 1 202 ? 0.184 -1.730 20.541 1.00 87.38 202 ILE A CA 1
ATOM 1537 C C . ILE A 1 202 ? 0.448 -0.778 19.381 1.00 87.38 202 ILE A C 1
ATOM 1539 O O . ILE A 1 202 ? 0.769 0.386 19.591 1.00 87.38 202 ILE A O 1
ATOM 1543 N N . GLU A 1 203 ? 0.244 -1.268 18.173 1.00 88.31 203 GLU A N 1
ATOM 1544 C CA . GLU A 1 203 ? 0.225 -0.502 16.937 1.00 88.31 203 GLU A CA 1
ATOM 1545 C C . GLU A 1 203 ? -1.144 -0.609 16.263 1.00 88.31 203 GLU A C 1
ATOM 1547 O O . GLU A 1 203 ? -2.011 -1.411 16.626 1.00 88.31 203 GLU A O 1
ATOM 1552 N N . CYS A 1 204 ? -1.354 0.221 15.243 1.00 90.19 204 CYS A N 1
ATOM 1553 C CA . CYS A 1 204 ? -2.584 0.204 14.460 1.00 90.19 204 CYS A CA 1
ATOM 1554 C C . CYS A 1 204 ? -2.831 -1.182 13.834 1.00 90.19 204 CYS A C 1
ATOM 1556 O O . CYS A 1 204 ? -3.958 -1.680 13.866 1.00 90.19 204 CYS A O 1
ATOM 1558 N N . ALA A 1 205 ? -1.774 -1.803 13.300 1.00 89.94 205 ALA A N 1
ATOM 1559 C CA . ALA A 1 205 ? -1.837 -3.061 12.559 1.00 89.94 205 ALA A CA 1
ATOM 1560 C C . ALA A 1 205 ? -2.125 -4.295 13.434 1.00 89.94 205 ALA A C 1
ATOM 1562 O O . ALA A 1 205 ? -2.696 -5.266 12.939 1.00 89.94 205 ALA A O 1
ATOM 1563 N N . ASP A 1 206 ? -1.857 -4.224 14.742 1.00 87.44 206 ASP A N 1
ATOM 1564 C CA . ASP A 1 206 ? -2.144 -5.312 15.691 1.00 87.44 206 ASP A CA 1
ATOM 1565 C C . ASP A 1 206 ? -3.643 -5.622 15.778 1.00 87.44 206 ASP A C 1
ATOM 1567 O O . ASP A 1 206 ? -4.060 -6.746 16.058 1.00 87.44 206 ASP A O 1
ATOM 1571 N N . CYS A 1 207 ? -4.473 -4.594 15.581 1.00 87.38 207 CYS A N 1
ATOM 1572 C CA . CYS A 1 207 ? -5.925 -4.658 15.732 1.00 87.38 207 CYS A CA 1
ATOM 1573 C C . CYS A 1 207 ? -6.688 -4.190 14.489 1.00 87.38 207 CYS A C 1
ATOM 1575 O O . CYS A 1 207 ? -7.918 -4.259 14.486 1.00 87.38 207 CYS A O 1
ATOM 1577 N N . HIS A 1 208 ? -6.006 -3.739 13.435 1.00 92.00 208 HIS A N 1
ATOM 1578 C CA . HIS A 1 208 ? -6.621 -3.352 12.169 1.00 92.00 208 HIS A CA 1
ATOM 1579 C C . HIS A 1 208 ? -5.787 -3.823 10.986 1.00 92.00 208 HIS A C 1
ATOM 1581 O O . HIS A 1 208 ? -4.665 -3.382 10.778 1.00 92.00 208 HIS A O 1
ATOM 1587 N N . ASN A 1 209 ? -6.378 -4.647 10.128 1.00 93.75 209 ASN A N 1
ATOM 1588 C CA . ASN A 1 209 ? -5.752 -5.005 8.866 1.00 93.75 209 ASN A CA 1
ATOM 1589 C C . ASN A 1 209 ? -6.192 -4.007 7.781 1.00 93.75 209 ASN A C 1
ATOM 1591 O O . ASN A 1 209 ? -7.328 -4.055 7.298 1.00 93.75 209 ASN A O 1
ATOM 1595 N N . ALA A 1 210 ? -5.293 -3.103 7.385 1.00 94.69 210 ALA A N 1
ATOM 1596 C CA . ALA A 1 210 ? -5.571 -2.075 6.379 1.00 94.69 210 ALA A CA 1
ATOM 1597 C C . ALA A 1 210 ? -5.941 -2.651 4.998 1.00 94.69 210 ALA A C 1
ATOM 1599 O O . ALA A 1 210 ? -6.633 -1.976 4.232 1.00 94.69 210 ALA A O 1
ATOM 1600 N N . HIS A 1 211 ? -5.542 -3.892 4.700 1.00 96.06 211 HIS A N 1
ATOM 1601 C CA . HIS A 1 211 ? -5.913 -4.602 3.475 1.00 96.06 211 HIS A CA 1
ATOM 1602 C C . HIS A 1 211 ? -7.247 -5.352 3.582 1.00 96.06 211 HIS A C 1
ATOM 1604 O O . HIS A 1 211 ? -7.782 -5.750 2.555 1.00 96.06 211 HIS A O 1
ATOM 1610 N N . ALA A 1 212 ? -7.825 -5.516 4.778 1.00 96.56 212 ALA A N 1
ATOM 1611 C CA . ALA A 1 212 ? -9.056 -6.294 4.985 1.00 96.56 212 ALA A CA 1
ATOM 1612 C C . ALA A 1 212 ? -10.232 -5.499 5.577 1.00 96.56 212 ALA A C 1
ATOM 1614 O O . ALA A 1 212 ? -11.387 -5.934 5.479 1.00 96.56 212 ALA A O 1
ATOM 1615 N N . VAL A 1 213 ? -9.956 -4.338 6.179 1.00 95.38 213 VAL A N 1
ATOM 1616 C CA . VAL A 1 213 ? -10.944 -3.466 6.828 1.00 95.38 213 VAL A CA 1
ATOM 1617 C C . VAL A 1 213 ? -12.138 -3.198 5.909 1.00 95.38 213 VAL A C 1
ATOM 1619 O O . VAL A 1 213 ? -11.992 -2.692 4.799 1.00 95.38 213 VAL A O 1
ATOM 1622 N N . ASN A 1 214 ? -13.351 -3.508 6.354 1.00 95.56 214 ASN A N 1
ATOM 1623 C CA . ASN A 1 214 ? -14.563 -3.398 5.535 1.00 95.56 214 ASN A CA 1
ATOM 1624 C C . ASN A 1 214 ? -15.767 -2.902 6.364 1.00 95.56 214 ASN A C 1
ATOM 1626 O O . ASN A 1 214 ? -15.723 -2.943 7.595 1.00 95.56 214 ASN A O 1
ATOM 1630 N N . PRO A 1 215 ? -16.849 -2.406 5.731 1.00 93.44 215 PRO A N 1
ATOM 1631 C CA . PRO A 1 215 ? -17.958 -1.770 6.443 1.00 93.44 215 PRO A CA 1
ATOM 1632 C C . PRO A 1 215 ? -18.973 -2.765 7.031 1.00 93.44 215 PRO A C 1
ATOM 1634 O O . PRO A 1 215 ? -20.064 -2.353 7.424 1.00 93.44 215 PRO A O 1
ATOM 1637 N N . THR A 1 216 ? -18.667 -4.068 7.064 1.00 94.69 216 THR A N 1
ATOM 1638 C CA . THR A 1 216 ? -19.587 -5.075 7.610 1.00 94.69 216 THR A CA 1
ATOM 1639 C C . THR A 1 216 ? -19.856 -4.792 9.084 1.00 94.69 216 THR A C 1
ATOM 1641 O O . THR A 1 216 ? -18.937 -4.706 9.895 1.00 94.69 216 THR A O 1
ATOM 1644 N N . THR A 1 217 ? -21.128 -4.662 9.446 1.00 94.38 217 THR A N 1
ATOM 1645 C CA . THR A 1 217 ? -21.554 -4.497 10.839 1.00 94.38 217 THR A CA 1
ATOM 1646 C C . THR A 1 217 ? -21.475 -5.823 11.585 1.00 94.38 217 THR A C 1
ATOM 1648 O O . THR A 1 217 ? -21.727 -6.881 11.003 1.00 94.38 217 THR A O 1
ATOM 1651 N N . GLU A 1 218 ? -21.190 -5.777 12.880 1.00 93.56 218 GLU A N 1
ATOM 1652 C CA . GLU A 1 218 ? -21.141 -6.956 13.735 1.00 93.56 218 GLU A CA 1
ATOM 1653 C C . GLU A 1 218 ? -22.461 -7.739 13.724 1.00 93.56 218 GLU A C 1
ATOM 1655 O O . GLU A 1 218 ? -23.564 -7.185 13.766 1.00 93.56 218 GLU A O 1
ATOM 1660 N N . LYS A 1 219 ? -22.349 -9.066 13.688 1.00 92.81 219 LYS A N 1
ATOM 1661 C CA . LYS A 1 219 ? -23.487 -9.970 13.833 1.00 92.81 219 LYS A CA 1
ATOM 1662 C C . LYS A 1 219 ? -23.002 -11.250 14.478 1.00 92.81 219 LYS A C 1
ATOM 1664 O O . LYS A 1 219 ? -22.323 -12.042 13.830 1.00 92.81 219 LYS A O 1
ATOM 1669 N N . ALA A 1 220 ? -23.411 -11.472 15.726 1.00 87.44 220 ALA A N 1
ATOM 1670 C CA . ALA A 1 220 ? -23.018 -12.652 16.487 1.00 87.44 220 ALA A CA 1
ATOM 1671 C C . ALA A 1 220 ? -23.181 -13.948 15.654 1.00 87.44 220 ALA A C 1
ATOM 1673 O O . ALA A 1 220 ? -24.243 -14.149 15.051 1.00 87.44 220 ALA A O 1
ATOM 1674 N N . PRO A 1 221 ? -22.151 -14.817 15.607 1.00 84.94 221 PRO A N 1
ATOM 1675 C CA . PRO A 1 221 ? -20.916 -14.779 16.408 1.00 84.94 221 PRO A CA 1
ATOM 1676 C C . PRO A 1 221 ? -19.764 -13.928 15.828 1.00 84.94 221 PRO A C 1
ATOM 1678 O O . PRO A 1 221 ? -18.685 -13.915 16.409 1.00 84.94 221 PRO A O 1
ATOM 1681 N N . TYR A 1 222 ? -19.958 -13.235 14.706 1.00 85.25 222 TYR A N 1
ATOM 1682 C CA . TYR A 1 222 ? -18.905 -12.504 13.996 1.00 85.25 222 TYR A CA 1
ATOM 1683 C C . TYR A 1 222 ? -18.729 -11.065 14.501 1.00 85.25 222 TYR A C 1
ATOM 1685 O O . TYR A 1 222 ? -19.709 -10.354 14.753 1.00 85.25 222 TYR A O 1
ATOM 1693 N N . ALA A 1 223 ? -17.468 -10.635 14.604 1.00 88.81 223 ALA A N 1
ATOM 1694 C CA . ALA A 1 223 ? -17.096 -9.244 14.845 1.00 88.81 223 ALA A CA 1
ATOM 1695 C C . ALA A 1 223 ? -17.397 -8.356 13.621 1.00 88.81 223 ALA A C 1
ATOM 1697 O O . ALA A 1 223 ? -17.748 -8.850 12.548 1.00 88.81 223 ALA A O 1
ATOM 1698 N N . ASN A 1 224 ? -17.279 -7.037 13.789 1.00 93.00 224 ASN A N 1
ATOM 1699 C CA . ASN A 1 224 ? -17.405 -6.108 12.668 1.00 93.00 224 ASN A CA 1
ATOM 1700 C C . ASN A 1 224 ? -16.207 -6.211 11.706 1.00 93.00 224 ASN A C 1
ATOM 1702 O O . ASN A 1 224 ? -15.148 -6.755 12.028 1.00 93.00 224 ASN A O 1
ATOM 1706 N N . GLY A 1 225 ? -16.379 -5.646 10.515 1.00 94.12 225 GLY A N 1
ATOM 1707 C CA . GLY A 1 225 ? -15.390 -5.664 9.446 1.00 94.12 225 GLY A CA 1
ATOM 1708 C C . GLY A 1 225 ? -14.124 -4.856 9.728 1.00 94.12 225 GLY A C 1
ATOM 1709 O O . GLY A 1 225 ? -13.183 -4.953 8.945 1.00 94.12 225 GLY A O 1
ATOM 1710 N N . PHE A 1 226 ? -14.048 -4.096 10.828 1.00 92.94 226 PHE A N 1
ATOM 1711 C CA . PHE A 1 226 ? -12.815 -3.396 11.204 1.00 92.94 226 PHE A CA 1
ATOM 1712 C C . PHE A 1 226 ? -11.741 -4.325 11.765 1.00 92.94 226 PHE A C 1
ATOM 1714 O O . PHE A 1 226 ? -10.571 -3.947 11.776 1.00 92.94 226 PHE A O 1
ATOM 1721 N N . LEU A 1 227 ? -12.141 -5.526 12.194 1.00 92.44 227 LEU A N 1
ATOM 1722 C CA . LEU A 1 227 ? -11.256 -6.569 12.711 1.00 92.44 227 LEU A CA 1
ATOM 1723 C C . LEU A 1 227 ? -11.040 -7.718 11.708 1.00 92.44 227 LEU A C 1
ATOM 1725 O O . LEU A 1 227 ? -10.532 -8.776 12.072 1.00 92.44 227 LEU A O 1
ATOM 1729 N N . ALA A 1 228 ? -11.480 -7.553 10.457 1.00 93.00 228 ALA A N 1
ATOM 1730 C CA . ALA A 1 228 ? -11.343 -8.589 9.438 1.00 93.00 228 ALA A CA 1
ATOM 1731 C C . ALA A 1 228 ? -9.865 -8.913 9.169 1.00 93.00 228 ALA A C 1
ATOM 1733 O O . ALA A 1 228 ? -9.031 -8.013 9.154 1.00 93.00 228 ALA A O 1
ATOM 1734 N N . GLY A 1 229 ? -9.551 -10.191 8.936 1.00 90.25 229 GLY A N 1
ATOM 1735 C CA . GLY A 1 229 ? -8.194 -10.624 8.586 1.00 90.25 229 GLY A CA 1
ATOM 1736 C C . GLY A 1 229 ? -7.176 -10.536 9.728 1.00 90.25 229 GLY A C 1
ATOM 1737 O O . GLY A 1 229 ? -5.979 -10.529 9.458 1.00 90.25 229 GLY A O 1
ATOM 1738 N N . LEU A 1 230 ? -7.626 -10.444 10.983 1.00 88.94 230 LEU A N 1
ATOM 1739 C CA . LEU A 1 230 ? -6.757 -10.419 12.159 1.00 88.94 230 LEU A CA 1
ATOM 1740 C C . LEU A 1 230 ? -6.834 -11.716 12.945 1.00 88.94 230 LEU A C 1
ATOM 1742 O O . LEU A 1 230 ? -7.893 -12.336 13.073 1.00 88.94 230 LEU A O 1
ATOM 1746 N N . LYS A 1 231 ? -5.699 -12.084 13.535 1.00 87.19 231 LYS A N 1
ATOM 1747 C CA . LYS A 1 231 ? -5.631 -13.161 14.519 1.00 87.19 231 LYS A CA 1
ATOM 1748 C C . LYS A 1 231 ? -6.300 -12.696 15.813 1.00 87.19 231 LYS A C 1
ATOM 1750 O O . LYS A 1 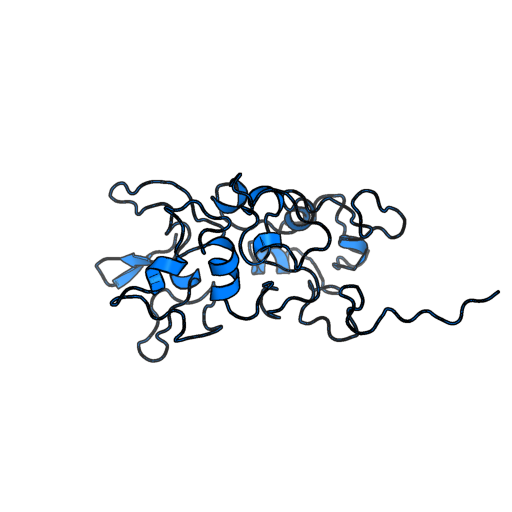231 ? -6.157 -11.551 16.227 1.00 87.19 231 LYS A O 1
ATOM 1755 N N . GLY A 1 232 ? -7.019 -13.600 16.462 1.00 84.31 232 GLY A N 1
ATOM 1756 C CA . GLY A 1 232 ? -7.705 -13.351 17.724 1.00 84.31 232 GLY A CA 1
ATOM 1757 C C . GLY A 1 232 ? -7.377 -14.401 18.776 1.00 84.31 232 GLY A C 1
ATOM 1758 O O . GLY A 1 232 ? -6.602 -15.331 18.549 1.00 84.31 232 GLY A O 1
ATOM 1759 N N . ILE A 1 233 ? -8.003 -14.263 19.941 1.00 85.06 233 ILE A N 1
ATOM 1760 C CA . ILE A 1 233 ? -7.934 -15.234 21.034 1.00 85.06 233 ILE A CA 1
ATOM 1761 C C . ILE A 1 233 ? -9.366 -15.582 21.454 1.00 85.06 233 ILE A C 1
ATOM 1763 O O . ILE A 1 233 ? -10.194 -14.690 21.648 1.00 85.06 233 ILE A O 1
ATOM 1767 N N . ASP A 1 234 ? -9.670 -16.875 21.575 1.00 83.62 234 ASP A N 1
ATOM 1768 C CA . ASP A 1 234 ? -10.968 -17.360 22.048 1.00 83.62 234 ASP A CA 1
ATOM 1769 C C . ASP A 1 234 ? -11.133 -17.181 23.572 1.00 83.62 234 ASP A C 1
ATOM 1771 O O . ASP A 1 234 ? -10.194 -16.877 24.306 1.00 83.62 234 ASP A O 1
ATOM 1775 N N . GLN A 1 235 ? -12.339 -17.419 24.090 1.00 86.12 235 GLN A N 1
ATOM 1776 C CA . GLN A 1 235 ? -12.613 -17.326 25.534 1.00 86.12 235 GLN A CA 1
ATOM 1777 C C . GLN A 1 235 ? -11.793 -18.302 26.406 1.00 86.12 235 GLN A C 1
ATOM 1779 O O . GLN A 1 235 ? -11.766 -18.153 27.626 1.00 86.12 235 GLN A O 1
ATOM 1784 N N . ASN A 1 236 ? -11.155 -19.308 25.803 1.00 88.88 236 ASN A N 1
ATOM 1785 C CA . ASN A 1 236 ? -10.312 -20.292 26.476 1.00 88.88 236 ASN A CA 1
ATOM 1786 C C . ASN A 1 236 ? -8.815 -19.943 26.381 1.00 88.88 236 ASN A C 1
ATOM 1788 O O . ASN A 1 236 ? -7.990 -20.696 26.898 1.00 88.88 236 ASN A O 1
ATOM 1792 N N . GLY A 1 237 ? -8.454 -18.828 25.738 1.00 83.19 237 GLY A N 1
ATOM 1793 C CA . GLY A 1 237 ? -7.066 -18.417 25.539 1.00 83.19 237 GLY A CA 1
ATOM 1794 C C . GLY A 1 237 ? -6.382 -19.049 24.323 1.00 83.19 237 GLY A C 1
ATOM 1795 O O . GLY A 1 237 ? -5.168 -18.912 24.185 1.00 83.19 237 GLY A O 1
ATOM 1796 N N . ASN A 1 238 ? -7.115 -19.735 23.442 1.00 85.56 238 ASN A N 1
ATOM 1797 C CA . ASN A 1 238 ? -6.553 -20.319 22.224 1.00 85.56 238 ASN A CA 1
ATOM 1798 C C . ASN A 1 238 ? -6.505 -19.287 21.097 1.00 85.56 238 ASN A C 1
ATOM 1800 O O . ASN A 1 238 ? -7.463 -18.543 20.896 1.00 85.56 238 ASN A O 1
ATOM 1804 N N . ALA A 1 239 ? -5.422 -19.294 20.317 1.00 84.56 239 ALA A N 1
ATOM 1805 C CA . ALA A 1 239 ? -5.330 -18.478 19.113 1.00 84.56 239 ALA A CA 1
ATOM 1806 C C . ALA A 1 239 ? -6.391 -18.906 18.084 1.00 84.56 239 ALA A C 1
ATOM 1808 O O . ALA A 1 239 ? -6.535 -20.091 17.776 1.00 84.56 239 ALA A O 1
ATOM 1809 N N . ILE A 1 240 ? -7.101 -17.925 17.537 1.00 81.94 240 ILE A N 1
ATOM 1810 C CA . ILE A 1 240 ? -7.976 -18.066 16.376 1.00 81.94 240 ILE A CA 1
ATOM 1811 C C . ILE A 1 240 ? -7.280 -17.355 15.219 1.00 81.94 240 ILE A C 1
ATOM 1813 O O . ILE A 1 240 ? -6.928 -16.185 15.341 1.00 81.94 240 ILE A O 1
ATOM 1817 N N . ASN A 1 241 ? -7.093 -18.054 14.103 1.00 78.81 241 ASN A N 1
ATOM 1818 C CA . ASN A 1 241 ? -6.639 -17.432 12.864 1.00 78.81 241 ASN A CA 1
ATOM 1819 C C . ASN A 1 241 ? -7.856 -17.040 12.007 1.00 78.81 241 ASN A C 1
ATOM 1821 O O . ASN A 1 241 ? -8.875 -17.737 12.092 1.00 78.81 241 ASN A O 1
ATOM 1825 N N . PRO A 1 242 ? -7.761 -15.935 11.247 1.00 77.19 242 PRO A N 1
ATOM 1826 C CA . PRO A 1 242 ? -8.790 -15.521 10.297 1.00 77.19 242 PRO A CA 1
ATOM 1827 C C . PRO A 1 242 ? -9.025 -16.560 9.190 1.00 77.19 242 PRO A C 1
ATOM 1829 O O . PRO A 1 242 ? -8.109 -17.376 8.923 1.00 77.19 242 PRO A O 1
#

Sequence (242 aa):
MGNAGSTMPIGSSSNLGTDLSDDHPISFIYDATLVSADGQLKHKPLFPATLDGNEKVQCTSCHDPHNDTYANFLVATNEYSDLCLKCHDPEYWNFSSHATSASGWNGSGENPWAHTEHSFATVAQNGCANCHSMHTAGGKERLMKEDLAEMNCLDCHNGNVASPDKNIETQFTKPYRHDIFGSDKVHEPNETALIGLSNKHIECADCHNAHAVNPTTEKAPYANGFLAGLKGIDQNGNAINP

pLDDT: mean 90.37, std 9.28, range [41.75, 98.25]

Radius of gyration: 19.94 Å; chains: 1; bounding box: 52×42×57 Å